Protein AF-A0A367IDY2-F1 (afdb_monomer)

Secondary structure (DSSP, 8-state):
-PPP-HHHHHHHIIIIISTT---HHHHHHHHHHHHHHTS-TTTGGG-S-HHHHHHHHHHHHHHHS---SSS--HHHHHHHHHHHHHH-SS--HHHHHHHHHHHHHHHHHHHHHHHHHHHHHHHHHHHHHHHTT---S-----HHHHHHHHHHHHTTTTTTHHHHHTTS------SPPPHHHHHHHHHHHHHHHHHHHHHHHHHHHHHHHHHHHHHHHTTT-----HHHHHHHHHHHHHHHHHHHSS-EEHHHHHHHHHHHHHHTT--HHHHHHHHHHHHHHHHHHHHHTTSEEEEE-TT--EEEEES-SS---HHHHHHHHSPPP--S-------

pLDDT: mean 76.29, std 13.15, range [29.92, 93.94]

Radius of gyration: 43.5 Å; Cα contacts (8 Å, |Δi|>4): 222; chains: 1; bounding box: 97×60×106 Å

Sequence (335 aa):
MSVFDGSSMRDDIVSRLLGGDADLDTNRYLDRLVELSKVEEAEHQFLIDPFDRSVALVFQLFHNSDLDPWDVDLSVFLELFSNRINDSENIDLPTCGRLVRMAWSILRGQASTLIERQERSLFEEEIEDTWDFEDTWESDFSDEDYNFSVGVLTGAADEVLPSMFEGRIHREEGRPVTLGELLMGLQAAGRLSEEQRMREQIAKERREANEKARARFGGSLHVENLEGDLERTWNALRSRTISNNESTDLSEIVDILKENSLKSGIGLDEAESEAQVTALISSLFLTHRGYAEVSQDSEGNISLKNLHLDDDDFSTLTNRINPKSKLPGGIIFNE

Solvent-accessible surface area (backbone atoms only — not comparable to full-atom values): 19378 Å² total; per-residue (Å²): 133,81,78,88,47,46,66,61,51,46,55,46,38,40,54,73,75,40,71,69,62,69,55,73,70,56,49,55,46,47,53,50,48,38,55,49,63,68,57,53,87,85,54,48,82,71,48,86,46,31,58,60,33,49,54,40,52,53,54,48,47,53,71,76,40,100,51,47,61,67,51,45,60,58,68,62,47,51,54,54,50,52,56,51,54,75,77,50,81,79,56,42,58,76,28,54,53,43,39,53,52,46,52,49,51,50,53,51,48,56,51,49,55,52,50,54,52,51,54,50,52,52,52,52,50,54,48,52,61,60,69,62,69,75,77,61,98,71,72,74,76,49,72,64,59,56,50,47,55,49,23,55,77,70,54,74,32,63,84,54,49,60,66,67,53,66,68,61,74,71,75,81,70,67,84,63,52,32,49,56,55,54,52,54,46,36,51,53,31,39,55,58,47,52,53,48,53,53,51,50,51,54,52,50,53,50,49,55,52,48,52,54,48,49,61,62,48,62,80,70,60,73,81,82,49,65,68,60,46,38,46,53,51,48,51,50,50,47,65,50,34,77,74,67,81,50,69,42,50,54,68,62,44,24,53,54,42,24,55,53,34,44,75,72,70,45,53,74,72,57,21,49,54,46,17,49,53,50,43,55,54,32,52,53,50,35,33,76,65,65,49,29,48,77,50,69,49,99,87,67,53,49,31,40,33,78,70,62,83,88,64,90,48,65,69,60,52,40,51,69,70,57,56,78,78,80,70,87,84,74,84,83,78,81,129

Mean predicted aligned error: 18.12 Å

Structure (mmCIF, N/CA/C/O backbone):
data_AF-A0A367IDY2-F1
#
_entry.id   AF-A0A367IDY2-F1
#
loop_
_atom_site.group_PDB
_atom_site.id
_atom_site.type_symbol
_atom_site.label_atom_id
_atom_site.label_alt_id
_atom_site.label_comp_id
_atom_site.label_asym_id
_atom_site.label_entity_id
_atom_site.label_seq_id
_atom_site.pdbx_PDB_ins_code
_atom_site.Cartn_x
_atom_site.Cartn_y
_atom_site.Cartn_z
_atom_site.occupancy
_atom_site.B_iso_or_equiv
_atom_site.auth_seq_id
_atom_site.auth_comp_id
_atom_site.auth_asym_id
_atom_site.auth_atom_id
_atom_site.pdbx_PDB_model_num
ATOM 1 N N . MET A 1 1 ? 14.003 -4.858 -34.945 1.00 36.66 1 MET A N 1
ATOM 2 C CA . MET A 1 1 ? 12.734 -5.142 -34.252 1.00 36.66 1 MET A CA 1
ATOM 3 C C . MET A 1 1 ? 12.903 -6.461 -33.524 1.00 36.66 1 MET A C 1
ATOM 5 O O . MET A 1 1 ? 12.849 -7.501 -34.173 1.00 36.66 1 MET A O 1
ATOM 9 N N . SER A 1 2 ? 13.237 -6.441 -32.231 1.00 42.53 2 SER A N 1
ATOM 10 C CA . SER A 1 2 ? 13.169 -7.668 -31.434 1.00 42.53 2 SER A CA 1
ATOM 11 C C . SER A 1 2 ? 11.696 -7.958 -31.193 1.00 42.53 2 SER A C 1
ATOM 13 O O . SER A 1 2 ? 10.997 -7.135 -30.610 1.00 42.53 2 SER A O 1
ATOM 15 N N . VAL A 1 3 ? 11.217 -9.090 -31.695 1.00 54.91 3 VAL A N 1
ATOM 16 C CA . VAL A 1 3 ? 9.890 -9.596 -31.350 1.00 54.91 3 VAL A CA 1
ATOM 17 C C . VAL A 1 3 ? 9.882 -9.796 -29.838 1.00 54.91 3 VAL A C 1
ATOM 19 O O . VAL A 1 3 ? 10.731 -10.519 -29.317 1.00 54.91 3 VAL A O 1
ATOM 22 N N . PHE A 1 4 ? 8.994 -9.089 -29.144 1.00 65.31 4 PHE A N 1
ATOM 23 C CA . PHE A 1 4 ? 8.803 -9.253 -27.712 1.00 65.31 4 PHE A CA 1
ATOM 24 C C . PHE A 1 4 ? 8.372 -10.698 -27.440 1.00 65.31 4 PHE A C 1
ATOM 26 O O . PHE A 1 4 ? 7.370 -11.162 -27.980 1.00 65.31 4 PHE A O 1
ATOM 33 N N . ASP A 1 5 ? 9.158 -11.417 -26.642 1.00 76.75 5 ASP A N 1
ATOM 34 C CA . ASP A 1 5 ? 8.865 -12.789 -26.245 1.00 76.75 5 ASP A CA 1
ATOM 35 C C . ASP A 1 5 ? 8.756 -12.867 -24.722 1.00 76.75 5 ASP A C 1
ATOM 37 O O . ASP A 1 5 ? 9.718 -12.563 -24.007 1.00 76.75 5 ASP A O 1
ATOM 41 N N . GLY A 1 6 ? 7.598 -13.303 -24.222 1.00 76.25 6 GLY A N 1
ATOM 42 C CA . GLY A 1 6 ? 7.344 -13.443 -22.789 1.00 76.25 6 GLY A CA 1
ATOM 43 C C . GLY A 1 6 ? 8.354 -14.358 -22.085 1.00 76.25 6 GLY A C 1
ATOM 44 O O . GLY A 1 6 ? 8.697 -14.101 -20.931 1.00 76.25 6 GLY A O 1
ATOM 45 N N . SER A 1 7 ? 8.901 -15.375 -22.772 1.00 80.81 7 SER A N 1
ATOM 46 C CA . SER A 1 7 ? 9.983 -16.208 -22.214 1.00 80.81 7 SER A CA 1
ATOM 47 C C . SER A 1 7 ? 11.257 -15.404 -21.967 1.00 80.81 7 SER A C 1
ATOM 49 O O . SER A 1 7 ? 11.838 -15.498 -20.889 1.00 80.81 7 SER A O 1
ATOM 51 N N . SER A 1 8 ? 11.663 -14.573 -22.932 1.00 81.31 8 SER A N 1
ATOM 52 C CA . SER A 1 8 ? 12.860 -13.730 -22.798 1.00 81.31 8 SER A CA 1
ATOM 53 C C . SER A 1 8 ? 12.737 -12.738 -21.639 1.00 81.31 8 SER A C 1
ATOM 55 O O . SER A 1 8 ? 13.684 -12.536 -20.882 1.00 81.31 8 SER A O 1
ATOM 57 N N . MET A 1 9 ? 11.539 -12.180 -21.442 1.00 83.50 9 MET A N 1
ATOM 58 C CA . MET A 1 9 ? 11.242 -11.285 -20.330 1.00 83.50 9 MET A CA 1
ATOM 59 C C . MET A 1 9 ? 11.324 -12.006 -18.981 1.00 83.50 9 MET A C 1
ATOM 61 O O . MET A 1 9 ? 11.896 -11.473 -18.031 1.00 83.50 9 MET A O 1
ATOM 65 N N . ARG A 1 10 ? 10.774 -13.222 -18.887 1.00 83.50 10 ARG A N 1
ATOM 66 C CA . ARG A 1 10 ? 10.881 -14.051 -17.681 1.00 83.50 10 ARG A CA 1
ATOM 67 C C . ARG A 1 10 ? 12.341 -14.305 -17.316 1.00 83.50 10 ARG A C 1
ATOM 69 O O . ARG A 1 10 ? 12.710 -14.110 -16.159 1.00 83.50 10 ARG A O 1
ATOM 76 N N . ASP A 1 11 ? 13.147 -14.743 -18.277 1.00 82.50 11 ASP A N 1
ATOM 77 C CA . ASP A 1 11 ? 14.557 -15.064 -18.041 1.00 82.50 11 ASP A CA 1
ATOM 78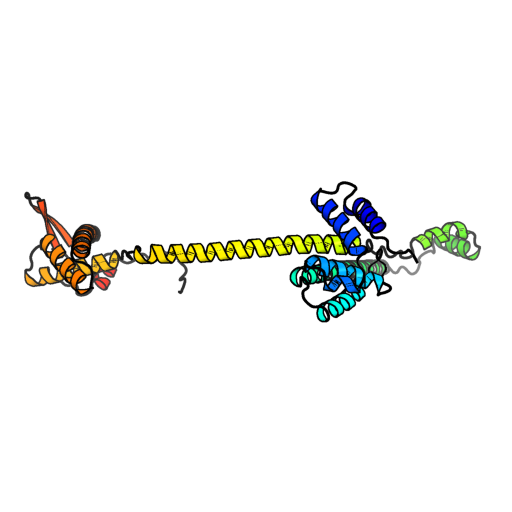 C C . ASP A 1 11 ? 15.344 -13.820 -17.594 1.00 82.50 11 ASP A C 1
ATOM 80 O O . ASP A 1 11 ? 16.207 -13.902 -16.712 1.00 82.50 11 ASP A O 1
ATOM 84 N N . ASP A 1 12 ? 14.998 -12.644 -18.125 1.00 81.62 12 ASP A N 1
ATOM 85 C CA . ASP A 1 12 ? 15.584 -11.377 -17.688 1.00 81.62 12 ASP A CA 1
ATOM 86 C C . ASP A 1 12 ? 15.199 -11.015 -16.250 1.00 81.62 12 ASP A C 1
ATOM 88 O O . ASP A 1 12 ? 16.062 -10.667 -15.448 1.00 81.62 12 ASP A O 1
ATOM 92 N N . ILE A 1 13 ? 13.925 -11.168 -15.878 1.00 81.06 13 ILE A N 1
ATOM 93 C CA . ILE A 1 13 ? 13.464 -10.916 -14.504 1.00 81.06 13 ILE A CA 1
ATOM 94 C C . ILE A 1 13 ? 14.186 -11.838 -13.516 1.00 81.06 13 ILE A C 1
ATOM 96 O O . ILE A 1 13 ? 14.689 -11.380 -12.487 1.00 81.06 13 ILE A O 1
ATOM 100 N N . VAL A 1 14 ? 14.271 -13.132 -13.828 1.00 80.88 14 VAL A N 1
ATOM 101 C CA . VAL A 1 14 ? 14.921 -14.115 -12.951 1.00 80.88 14 VAL A CA 1
ATOM 102 C C . VAL A 1 14 ? 16.410 -13.809 -12.791 1.00 80.88 14 VAL A C 1
ATOM 104 O O . VAL A 1 14 ? 16.931 -13.848 -11.675 1.00 80.88 14 VAL A O 1
ATOM 107 N N . SER A 1 15 ? 17.096 -13.473 -13.884 1.00 80.31 15 SER A N 1
ATOM 108 C CA . SER A 1 15 ? 18.539 -13.219 -13.858 1.00 80.31 15 SER A CA 1
ATOM 109 C C . SER A 1 15 ? 18.905 -11.861 -13.255 1.00 80.31 15 SER A C 1
ATOM 111 O O . SER A 1 15 ? 19.822 -11.792 -12.436 1.00 80.31 15 SER A O 1
ATOM 113 N N . ARG A 1 16 ? 18.199 -10.785 -13.624 1.00 74.50 16 ARG A N 1
ATOM 114 C CA . ARG A 1 16 ? 18.557 -9.409 -13.247 1.00 74.50 16 ARG A CA 1
ATOM 115 C C . ARG A 1 16 ? 17.906 -8.925 -11.959 1.00 74.50 16 ARG A C 1
ATOM 117 O O . ARG A 1 16 ? 18.551 -8.188 -11.220 1.00 74.50 16 ARG A O 1
ATOM 124 N N . LEU A 1 17 ? 16.650 -9.294 -11.693 1.00 75.88 17 LEU A N 1
ATOM 125 C CA . LEU A 1 17 ? 15.898 -8.771 -10.541 1.00 75.88 17 LEU A CA 1
ATOM 126 C C . LEU A 1 17 ? 15.924 -9.715 -9.342 1.00 75.88 17 LEU A C 1
ATOM 128 O O . LEU A 1 17 ? 15.978 -9.254 -8.205 1.00 75.88 17 LEU A O 1
ATOM 132 N N . LEU A 1 18 ? 15.893 -11.025 -9.590 1.00 78.31 18 LEU A N 1
ATOM 133 C CA . LEU A 1 18 ? 15.837 -12.044 -8.535 1.00 78.31 18 LEU A CA 1
ATOM 134 C C . LEU A 1 18 ? 17.205 -12.677 -8.238 1.00 78.31 18 LEU A C 1
ATOM 136 O O . LEU A 1 18 ? 17.323 -13.494 -7.330 1.00 78.31 18 LEU A O 1
ATOM 140 N N . GLY A 1 19 ? 18.253 -12.317 -8.988 1.00 76.12 19 GLY A N 1
ATOM 141 C CA . GLY A 1 19 ? 19.609 -12.834 -8.771 1.00 76.12 19 GLY A CA 1
ATOM 142 C C . GLY A 1 19 ? 19.726 -14.357 -8.913 1.00 76.12 19 GLY A C 1
ATOM 143 O O . GLY A 1 19 ? 20.657 -14.950 -8.372 1.00 76.12 19 GLY A O 1
ATOM 144 N N . GLY A 1 20 ? 18.782 -14.992 -9.617 1.00 66.31 20 GLY A N 1
ATOM 145 C CA . GLY A 1 20 ? 18.718 -16.441 -9.809 1.00 66.31 20 GLY A CA 1
ATOM 146 C C . GLY A 1 20 ? 18.014 -17.238 -8.704 1.00 66.31 20 GLY A C 1
ATOM 147 O O . GLY A 1 20 ? 17.869 -18.447 -8.877 1.00 66.31 20 GLY A O 1
ATOM 148 N N . ASP A 1 21 ? 17.548 -16.607 -7.620 1.00 68.00 21 ASP A N 1
ATOM 149 C CA . ASP A 1 21 ? 16.769 -17.271 -6.565 1.00 68.00 21 ASP A CA 1
ATOM 150 C C . ASP A 1 21 ? 15.351 -16.693 -6.520 1.00 68.00 21 ASP A C 1
ATOM 152 O O . ASP A 1 21 ? 15.115 -15.566 -6.085 1.00 68.00 21 ASP A O 1
ATOM 156 N N . ALA A 1 22 ? 14.398 -17.450 -7.053 1.00 69.56 22 ALA A N 1
ATOM 157 C CA . ALA A 1 22 ? 13.002 -17.051 -7.127 1.00 69.56 22 ALA A CA 1
ATOM 158 C C . ALA A 1 22 ? 12.165 -17.965 -6.230 1.00 69.56 22 ALA A C 1
ATOM 160 O O . ALA A 1 22 ? 12.153 -19.185 -6.416 1.00 69.56 22 ALA A O 1
ATOM 161 N N . ASP A 1 23 ? 11.422 -17.367 -5.297 1.00 81.19 23 ASP A N 1
ATOM 162 C CA . ASP A 1 23 ? 10.420 -18.067 -4.495 1.00 81.19 23 ASP A CA 1
ATOM 163 C C . ASP A 1 23 ? 9.438 -18.876 -5.370 1.00 81.19 23 ASP A C 1
ATOM 165 O O . ASP A 1 23 ? 9.187 -18.587 -6.545 1.00 81.19 23 ASP A O 1
ATOM 169 N N . LEU A 1 24 ? 8.823 -19.910 -4.790 1.00 81.75 24 LEU A N 1
ATOM 170 C CA . LEU A 1 24 ? 7.842 -20.736 -5.505 1.00 81.75 24 LEU A CA 1
ATOM 171 C C . LEU A 1 24 ? 6.666 -19.891 -6.035 1.00 81.75 24 LEU A C 1
ATOM 173 O O . LEU A 1 24 ? 6.203 -20.090 -7.158 1.00 81.75 24 LEU A O 1
ATOM 177 N N . ASP A 1 25 ? 6.198 -18.931 -5.236 1.00 80.81 25 ASP A N 1
ATOM 178 C CA . ASP A 1 25 ? 5.064 -18.075 -5.588 1.00 80.81 25 ASP A CA 1
ATOM 179 C C . ASP A 1 25 ? 5.412 -17.055 -6.679 1.00 80.81 25 ASP A C 1
ATOM 181 O O . ASP A 1 25 ? 4.582 -16.781 -7.550 1.00 80.81 25 ASP A O 1
ATOM 185 N N . THR A 1 26 ? 6.641 -16.528 -6.690 1.00 83.00 26 THR A N 1
ATOM 186 C CA . THR A 1 26 ? 7.095 -15.626 -7.757 1.00 83.00 26 THR A CA 1
ATOM 187 C C . THR A 1 26 ? 7.272 -16.386 -9.064 1.00 83.00 26 THR A C 1
ATOM 189 O O . THR A 1 26 ? 6.811 -15.907 -10.094 1.00 83.00 26 THR A O 1
ATOM 192 N N . ASN A 1 27 ? 7.805 -17.610 -9.042 1.00 85.00 27 ASN A N 1
ATOM 193 C CA . ASN A 1 27 ? 7.876 -18.457 -10.237 1.00 85.00 27 ASN A CA 1
ATOM 194 C C . ASN A 1 27 ? 6.497 -18.753 -10.838 1.00 85.00 27 ASN A C 1
ATOM 196 O O . ASN A 1 27 ? 6.312 -18.595 -12.042 1.00 85.00 27 ASN A O 1
ATOM 200 N N . ARG A 1 28 ? 5.507 -19.110 -10.007 1.00 86.06 28 ARG A N 1
ATOM 201 C CA . ARG A 1 28 ? 4.123 -19.321 -10.473 1.00 86.06 28 ARG A CA 1
ATOM 202 C C . ARG A 1 28 ? 3.534 -18.065 -11.106 1.00 86.06 28 ARG A C 1
ATOM 204 O O . ARG A 1 28 ? 2.789 -18.156 -12.078 1.00 86.06 28 ARG A O 1
ATOM 211 N N . TYR A 1 29 ? 3.850 -16.900 -10.550 1.00 85.81 29 TYR A N 1
ATOM 212 C CA . TYR A 1 29 ? 3.431 -15.631 -11.126 1.00 85.81 29 TYR A CA 1
ATOM 213 C C . TYR A 1 29 ? 4.113 -15.353 -12.468 1.00 85.81 29 TYR A C 1
ATOM 215 O O . TYR A 1 29 ? 3.437 -14.971 -13.416 1.00 85.81 29 TYR A O 1
ATOM 223 N N . LEU A 1 30 ? 5.419 -15.596 -12.579 1.00 85.38 30 LEU A N 1
ATOM 224 C CA . LEU A 1 30 ? 6.153 -15.448 -13.836 1.00 85.38 30 LEU A CA 1
ATOM 225 C C . LEU A 1 30 ? 5.621 -16.392 -14.923 1.00 85.38 30 LEU A C 1
ATOM 227 O O . LEU A 1 30 ? 5.468 -15.973 -16.066 1.00 85.38 30 LEU A O 1
ATOM 231 N N . ASP A 1 31 ? 5.277 -17.634 -14.574 1.00 86.44 31 ASP A N 1
ATOM 232 C CA . ASP A 1 31 ? 4.610 -18.563 -15.494 1.00 86.44 31 ASP A CA 1
ATOM 233 C C . ASP A 1 31 ? 3.257 -17.999 -15.966 1.00 86.44 31 ASP A C 1
ATOM 235 O O . ASP A 1 31 ? 2.985 -17.964 -17.167 1.00 86.44 31 ASP A O 1
ATOM 239 N N . ARG A 1 32 ? 2.452 -17.458 -15.039 1.00 86.31 32 ARG A N 1
ATOM 240 C CA . ARG A 1 32 ? 1.180 -16.781 -15.353 1.00 86.31 32 ARG A CA 1
ATOM 241 C C . ARG A 1 32 ? 1.385 -15.561 -16.261 1.00 86.31 32 ARG A C 1
ATOM 243 O O . ARG A 1 32 ? 0.585 -15.341 -17.163 1.00 86.31 32 ARG A O 1
ATOM 250 N N . LEU A 1 33 ? 2.457 -14.786 -16.080 1.00 85.88 33 LEU A N 1
ATOM 251 C CA . LEU A 1 33 ? 2.796 -13.662 -16.964 1.00 85.88 33 LEU A CA 1
ATOM 252 C C . LEU A 1 33 ? 3.121 -14.120 -18.386 1.00 85.88 33 LEU A C 1
ATOM 254 O O . LEU A 1 33 ? 2.675 -13.490 -19.342 1.00 85.88 33 LEU A O 1
ATOM 258 N N . VAL A 1 34 ? 3.870 -15.214 -18.536 1.00 86.25 34 VAL A N 1
ATOM 259 C CA . VAL A 1 34 ? 4.177 -15.786 -19.855 1.00 86.25 34 VAL A CA 1
ATOM 260 C C . VAL A 1 34 ? 2.897 -16.246 -20.550 1.00 86.25 34 VAL A C 1
ATOM 262 O O . VAL A 1 34 ? 2.750 -16.029 -21.752 1.00 86.25 34 VAL A O 1
ATOM 265 N N . GLU A 1 35 ? 1.957 -16.845 -19.820 1.00 83.94 35 GLU A N 1
ATOM 266 C CA . GLU A 1 35 ? 0.640 -17.196 -20.362 1.00 83.94 35 GLU A CA 1
ATOM 267 C C . GLU A 1 35 ? -0.134 -15.952 -20.810 1.00 83.94 35 GLU A C 1
ATOM 269 O O . GLU A 1 35 ? -0.582 -15.899 -21.954 1.00 83.94 35 GLU A O 1
ATOM 274 N N . LEU A 1 36 ? -0.214 -14.924 -19.959 1.00 83.38 36 LEU A N 1
ATOM 275 C CA . LEU A 1 36 ? -0.914 -13.671 -20.261 1.00 83.38 36 LEU A CA 1
ATOM 276 C C . LEU A 1 36 ? -0.283 -12.895 -21.421 1.00 83.38 36 LEU A C 1
ATOM 278 O O . LEU A 1 36 ? -1.004 -12.266 -22.185 1.00 83.38 36 LEU A O 1
ATOM 282 N N . SER A 1 37 ? 1.037 -12.972 -21.604 1.00 80.81 37 SER A N 1
ATOM 283 C CA . SER A 1 37 ? 1.725 -12.324 -22.730 1.00 80.81 37 SER A CA 1
ATOM 284 C C . SER A 1 37 ? 1.334 -12.893 -24.099 1.00 80.81 37 SER A C 1
ATOM 286 O O . SER A 1 37 ?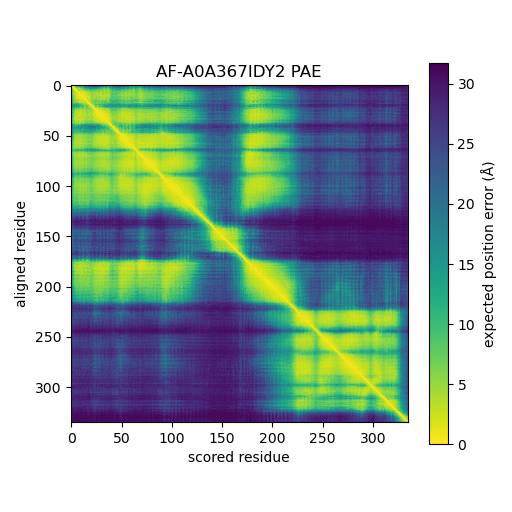 1.541 -12.237 -25.115 1.00 80.81 37 SER A O 1
ATOM 288 N N . LYS A 1 38 ? 0.782 -14.113 -24.129 1.00 78.81 38 LYS A N 1
ATOM 289 C CA . LYS A 1 38 ? 0.343 -14.801 -25.353 1.00 78.81 38 LYS A CA 1
ATOM 290 C C . LYS A 1 38 ? -1.131 -14.569 -25.673 1.00 78.81 38 LYS A C 1
ATOM 292 O O . LYS A 1 38 ? -1.581 -15.003 -26.729 1.00 78.81 38 LYS A O 1
ATOM 297 N N . VAL A 1 39 ? -1.881 -13.961 -24.756 1.00 74.44 39 VAL A N 1
ATOM 298 C CA . VAL A 1 39 ? -3.308 -13.690 -24.932 1.00 74.44 39 VAL A CA 1
ATOM 299 C C . VAL A 1 39 ? -3.466 -12.581 -25.974 1.00 74.44 39 VAL A C 1
ATOM 301 O O . VAL A 1 39 ? -2.801 -11.547 -25.911 1.00 74.44 39 VAL A O 1
ATOM 304 N N . GLU A 1 40 ? -4.319 -12.806 -26.973 1.00 64.62 40 GLU A N 1
ATOM 305 C CA . GLU A 1 40 ? -4.562 -11.824 -28.033 1.00 64.62 40 GLU A CA 1
ATOM 306 C C . GLU A 1 40 ? -5.505 -10.707 -27.557 1.00 64.62 40 GLU A C 1
ATOM 308 O O . GLU A 1 40 ? -6.326 -10.878 -26.657 1.00 64.62 40 GLU A O 1
ATOM 313 N N . GLU A 1 41 ? -5.425 -9.537 -28.197 1.00 60.31 41 GLU A N 1
ATOM 314 C CA . GLU A 1 41 ? -6.100 -8.296 -27.783 1.00 60.31 41 GLU A CA 1
ATOM 315 C C . GLU A 1 41 ? -7.596 -8.439 -27.472 1.00 60.31 41 GLU A C 1
ATOM 317 O O . GLU A 1 41 ? -8.088 -7.816 -26.529 1.00 60.31 41 GLU A O 1
ATOM 322 N N . ALA A 1 42 ? -8.306 -9.280 -28.227 1.00 59.31 42 ALA A N 1
ATOM 323 C CA . ALA A 1 42 ? -9.740 -9.510 -28.072 1.00 59.31 42 ALA A CA 1
ATOM 324 C C . ALA A 1 42 ? -10.105 -10.348 -26.832 1.00 59.31 42 ALA A C 1
ATOM 326 O O . ALA A 1 42 ? -11.238 -10.277 -26.356 1.00 59.31 42 ALA A O 1
ATOM 327 N N . GLU A 1 43 ? -9.170 -11.126 -26.289 1.00 62.16 43 GLU A N 1
ATOM 328 C CA . GLU A 1 43 ? -9.429 -12.090 -25.216 1.00 62.16 43 GLU A CA 1
ATOM 329 C C . GLU A 1 43 ? -9.304 -11.469 -23.813 1.00 62.16 43 GLU A C 1
ATOM 331 O O . GLU A 1 43 ? -9.888 -11.963 -22.848 1.00 62.16 43 GLU A O 1
ATOM 336 N N . HIS A 1 44 ? -8.643 -10.315 -23.689 1.00 61.38 44 HIS A N 1
ATOM 337 C CA . HIS A 1 44 ? -8.385 -9.666 -22.398 1.00 61.38 44 HIS A CA 1
ATOM 338 C C . HIS A 1 44 ? -9.641 -9.157 -21.681 1.00 61.38 44 HIS A C 1
ATOM 340 O O . HIS A 1 44 ? -9.701 -9.160 -20.450 1.00 61.38 44 HIS A O 1
ATOM 346 N N . GLN A 1 45 ? -10.676 -8.750 -22.425 1.00 62.66 45 GLN A N 1
ATOM 347 C CA . GLN A 1 45 ? -11.957 -8.347 -21.827 1.00 62.66 45 GLN A CA 1
ATOM 348 C C . GLN A 1 45 ? -12.696 -9.532 -21.182 1.00 62.66 45 GLN A C 1
ATOM 350 O O . GLN A 1 45 ? -13.497 -9.335 -20.263 1.00 62.66 45 GLN A O 1
ATOM 355 N N . PHE A 1 46 ? -12.395 -10.758 -21.625 1.00 65.50 46 PHE A N 1
ATOM 356 C CA . PHE A 1 46 ? -12.992 -11.994 -21.122 1.00 65.50 46 PHE A CA 1
ATOM 357 C C . PHE A 1 46 ? -12.227 -12.602 -19.940 1.00 65.50 46 PHE A C 1
ATOM 359 O O . PHE A 1 46 ? -12.702 -13.576 -19.354 1.00 65.50 46 PHE A O 1
ATOM 366 N N . LEU A 1 47 ? -11.085 -12.023 -19.541 1.00 75.88 47 LEU A N 1
ATOM 367 C CA . LEU A 1 47 ? -10.367 -12.457 -18.345 1.00 75.88 47 LEU A CA 1
ATOM 368 C C . LEU A 1 47 ? -11.244 -12.271 -17.103 1.00 75.88 47 LEU A C 1
ATOM 370 O O . LEU A 1 47 ? -11.789 -11.190 -16.857 1.00 75.88 47 LEU A O 1
ATOM 374 N N . ILE A 1 48 ? -11.376 -13.350 -16.330 1.00 76.56 48 ILE A N 1
ATOM 375 C CA . ILE A 1 48 ? -12.230 -13.416 -15.138 1.00 76.56 48 ILE A CA 1
ATOM 376 C C . ILE A 1 48 ? -11.628 -12.581 -14.004 1.00 76.56 48 ILE A C 1
ATOM 378 O O . ILE A 1 48 ? -12.362 -11.897 -13.293 1.00 76.56 48 ILE A O 1
ATOM 382 N N . ASP A 1 49 ? -10.303 -12.636 -13.843 1.00 84.00 49 ASP A N 1
ATOM 383 C CA . ASP A 1 49 ? -9.585 -11.930 -12.785 1.00 84.00 49 ASP A CA 1
ATOM 384 C C . ASP A 1 49 ? -9.325 -10.458 -13.178 1.00 84.00 49 ASP A C 1
ATOM 386 O O . ASP A 1 49 ? -8.648 -10.201 -14.183 1.00 84.00 49 ASP A O 1
ATOM 390 N N . PRO A 1 50 ? -9.828 -9.472 -12.403 1.00 85.25 50 PRO A N 1
ATOM 391 C CA . PRO A 1 50 ? -9.545 -8.053 -12.625 1.00 85.25 50 PRO A CA 1
ATOM 392 C C . PRO A 1 50 ? -8.052 -7.709 -12.561 1.00 85.25 50 PRO A C 1
ATOM 394 O O . PRO A 1 50 ? -7.623 -6.738 -13.192 1.00 85.25 50 PRO A O 1
ATOM 397 N N . PHE A 1 51 ? -7.261 -8.484 -11.812 1.00 86.50 51 PHE A N 1
ATOM 398 C CA . PHE A 1 51 ? -5.816 -8.293 -11.732 1.00 86.50 51 PHE A CA 1
ATOM 399 C C . PHE A 1 51 ? -5.118 -8.738 -13.023 1.00 86.50 51 PHE A C 1
ATOM 401 O O . PHE A 1 51 ? -4.358 -7.959 -13.599 1.00 86.50 51 PHE A O 1
ATOM 408 N N . ASP A 1 52 ? -5.439 -9.920 -13.557 1.00 86.81 52 ASP A N 1
ATOM 409 C CA . ASP A 1 52 ? -4.897 -10.376 -14.848 1.00 86.81 52 ASP A CA 1
ATOM 410 C C . ASP A 1 52 ? -5.242 -9.419 -15.983 1.00 86.81 52 ASP A C 1
ATOM 412 O O . ASP A 1 52 ? -4.422 -9.162 -16.861 1.00 86.81 52 ASP A O 1
ATOM 416 N N . ARG A 1 53 ? -6.437 -8.825 -15.929 1.00 85.12 53 ARG A N 1
ATOM 417 C CA . ARG A 1 53 ? -6.854 -7.790 -16.875 1.00 85.12 53 ARG A CA 1
ATOM 418 C C . ARG A 1 53 ? -5.958 -6.550 -16.817 1.00 85.12 53 ARG A C 1
ATOM 420 O O . ARG A 1 53 ? -5.664 -5.966 -17.856 1.00 85.12 53 ARG A O 1
ATOM 427 N N . SER A 1 54 ? -5.504 -6.157 -15.626 1.00 85.69 54 SER A N 1
ATOM 428 C CA . SER A 1 54 ? -4.569 -5.034 -15.466 1.00 85.69 54 SER A CA 1
ATOM 429 C C . SER A 1 54 ? -3.183 -5.343 -16.043 1.00 85.69 54 SER A C 1
ATOM 431 O O . SER A 1 54 ? -2.604 -4.500 -16.721 1.00 85.69 54 SER A O 1
ATOM 433 N N . VAL A 1 55 ? -2.686 -6.569 -15.848 1.00 87.69 55 VAL A N 1
ATOM 434 C CA . VAL A 1 55 ? -1.413 -7.053 -16.410 1.00 87.69 55 VAL A CA 1
ATOM 435 C C . VAL A 1 55 ? -1.480 -7.102 -17.938 1.00 87.69 55 VAL A C 1
ATOM 437 O O . VAL A 1 55 ? -0.601 -6.592 -18.628 1.00 87.69 55 VAL A O 1
ATOM 440 N N . ALA A 1 56 ? -2.556 -7.678 -18.465 1.00 85.38 56 ALA A N 1
ATOM 441 C CA . ALA A 1 56 ? -2.855 -7.739 -19.887 1.00 85.38 56 ALA A CA 1
ATOM 442 C C . ALA A 1 56 ? -2.876 -6.357 -20.552 1.00 85.38 56 ALA A C 1
ATOM 444 O O . ALA A 1 56 ? -2.314 -6.168 -21.627 1.00 85.38 56 ALA A O 1
ATOM 445 N N . LEU A 1 57 ? -3.494 -5.373 -19.895 1.00 85.06 57 LEU A N 1
ATOM 446 C CA . LEU A 1 57 ? -3.532 -3.999 -20.386 1.00 85.06 57 LEU A CA 1
ATOM 447 C C . LEU A 1 57 ? -2.124 -3.406 -20.502 1.00 85.06 57 LEU A C 1
ATOM 449 O O . LEU A 1 57 ? -1.838 -2.719 -21.480 1.00 85.06 57 LEU A O 1
ATOM 453 N N . VAL A 1 58 ? -1.231 -3.698 -19.551 1.00 87.31 58 VAL A N 1
ATOM 454 C CA . VAL A 1 58 ? 0.176 -3.290 -19.656 1.00 87.31 58 VAL A CA 1
ATOM 455 C C . VAL A 1 58 ? 0.818 -3.940 -20.883 1.00 87.31 58 VAL A C 1
ATOM 457 O O . VAL A 1 58 ? 1.351 -3.217 -21.719 1.00 87.31 58 VAL A O 1
ATOM 460 N N . PHE A 1 59 ? 0.704 -5.261 -21.066 1.00 86.00 59 PHE A N 1
ATOM 461 C CA . PHE A 1 59 ? 1.240 -5.933 -22.262 1.00 86.00 59 PHE A CA 1
ATOM 462 C C . PHE A 1 59 ? 0.683 -5.367 -23.572 1.00 86.00 59 PHE A C 1
ATOM 464 O O . PHE A 1 59 ? 1.421 -5.254 -24.553 1.00 86.00 59 PHE A O 1
ATOM 471 N N . GLN A 1 60 ? -0.589 -4.967 -23.577 1.00 81.75 60 GLN A N 1
ATOM 472 C CA . GLN A 1 60 ? -1.222 -4.338 -24.727 1.00 81.75 60 GLN A CA 1
ATOM 473 C C . GLN A 1 60 ? -0.541 -3.015 -25.099 1.00 81.75 60 GLN A C 1
ATOM 475 O O . GLN A 1 60 ? -0.354 -2.740 -26.286 1.00 81.75 60 GLN A O 1
ATOM 480 N N . LEU A 1 61 ? -0.189 -2.186 -24.115 1.00 85.44 61 LEU A N 1
ATOM 481 C CA . LEU A 1 61 ? 0.494 -0.920 -24.378 1.00 85.44 61 LEU A CA 1
ATOM 482 C C . LEU A 1 61 ? 1.857 -1.162 -25.030 1.00 85.44 61 LEU A C 1
ATOM 484 O O . LEU A 1 61 ? 2.186 -0.494 -25.999 1.00 85.44 61 LEU A O 1
ATOM 488 N N . PHE A 1 62 ? 2.612 -2.161 -24.589 1.00 84.62 62 PHE A N 1
ATOM 489 C CA . PHE A 1 62 ? 3.913 -2.463 -25.200 1.00 84.62 62 PHE A CA 1
ATOM 490 C C . PHE A 1 62 ? 3.817 -3.145 -26.573 1.00 84.62 62 PHE A C 1
ATOM 492 O O . PHE A 1 62 ? 4.778 -3.105 -27.332 1.00 84.62 62 PHE A O 1
ATOM 499 N N . HIS A 1 63 ? 2.674 -3.748 -26.916 1.00 80.25 63 HIS A N 1
ATOM 500 C CA . HIS A 1 63 ? 2.434 -4.275 -28.265 1.00 80.25 63 HIS A CA 1
ATOM 501 C C . HIS A 1 63 ? 1.937 -3.213 -29.255 1.00 80.25 63 HIS A C 1
ATOM 503 O O . HIS A 1 63 ? 2.304 -3.262 -30.426 1.00 80.25 63 HIS A O 1
ATOM 509 N N . ASN A 1 64 ? 1.075 -2.290 -28.811 1.00 73.75 64 ASN A N 1
ATOM 510 C CA . ASN A 1 64 ? 0.416 -1.311 -29.688 1.00 73.75 64 ASN A CA 1
ATOM 511 C C . ASN A 1 64 ? 1.148 0.016 -29.816 1.00 73.75 64 ASN A C 1
ATOM 513 O O . ASN A 1 64 ? 1.042 0.685 -30.842 1.00 73.75 64 ASN A O 1
ATOM 517 N N . SER A 1 65 ? 1.811 0.436 -28.747 1.00 68.50 65 SER A N 1
ATOM 518 C CA . SER A 1 65 ? 2.627 1.642 -28.756 1.00 68.50 65 SER A CA 1
ATOM 519 C C . SER A 1 65 ? 4.073 1.237 -29.015 1.00 68.50 65 SER A C 1
ATOM 521 O O . SER A 1 65 ? 4.514 0.209 -28.510 1.00 68.50 65 SER A O 1
ATOM 523 N N . ASP A 1 66 ? 4.815 2.059 -29.763 1.00 73.75 66 ASP A N 1
ATOM 524 C CA . ASP A 1 66 ? 6.266 1.926 -29.976 1.00 73.75 66 ASP A CA 1
ATOM 525 C C . ASP A 1 66 ? 7.051 2.233 -28.674 1.00 73.75 66 ASP A C 1
ATOM 527 O O . ASP A 1 66 ? 7.942 3.079 -28.643 1.00 73.75 66 ASP A O 1
ATOM 531 N N . LEU A 1 67 ? 6.677 1.592 -27.563 1.00 82.44 67 LEU A N 1
ATOM 532 C CA . LEU A 1 67 ? 7.380 1.642 -26.285 1.00 82.44 67 LEU A CA 1
ATOM 533 C C . LEU A 1 67 ? 8.405 0.510 -26.237 1.00 82.44 67 LEU A C 1
ATOM 535 O O . LEU A 1 67 ? 8.086 -0.634 -26.560 1.00 82.44 67 LEU A O 1
ATOM 539 N N . ASP A 1 68 ? 9.619 0.812 -25.784 1.00 84.19 68 ASP A N 1
ATOM 540 C CA . ASP A 1 68 ? 10.647 -0.204 -25.575 1.00 84.19 68 ASP A CA 1
ATOM 541 C C . ASP A 1 68 ? 10.395 -0.953 -24.247 1.00 84.19 68 ASP A C 1
ATOM 543 O O . ASP A 1 68 ? 10.323 -0.322 -23.190 1.00 84.19 68 ASP A O 1
ATOM 547 N N . PRO A 1 69 ? 10.263 -2.294 -24.250 1.00 83.44 69 PRO A N 1
ATOM 548 C CA . PRO A 1 69 ? 10.137 -3.085 -23.025 1.00 83.44 69 PRO A CA 1
ATOM 549 C C . PRO A 1 69 ? 11.366 -3.034 -22.103 1.00 83.44 69 PRO A C 1
ATOM 551 O O . PRO A 1 69 ? 11.252 -3.365 -20.918 1.00 83.44 69 PRO A O 1
ATOM 554 N N . TRP A 1 70 ? 12.540 -2.680 -22.629 1.00 84.62 70 TRP A N 1
ATOM 555 C CA . TRP A 1 70 ? 13.805 -2.665 -21.887 1.00 84.62 70 TRP A CA 1
ATOM 556 C C . TRP A 1 70 ? 14.206 -1.274 -21.393 1.00 84.62 70 TRP A C 1
ATOM 558 O O . TRP A 1 70 ? 15.026 -1.181 -20.481 1.00 84.62 70 TRP A O 1
ATOM 568 N N . ASP A 1 71 ? 13.612 -0.226 -21.963 1.00 86.25 71 ASP A N 1
ATOM 569 C CA . ASP A 1 71 ? 13.809 1.168 -21.570 1.00 86.25 71 ASP A CA 1
ATOM 570 C C . ASP A 1 71 ? 12.488 1.939 -21.665 1.00 86.25 71 ASP A C 1
ATOM 572 O O . ASP A 1 71 ? 12.132 2.533 -22.685 1.00 86.25 71 ASP A O 1
ATOM 576 N N . VAL A 1 72 ? 11.698 1.852 -20.595 1.00 87.00 72 VAL A N 1
ATOM 577 C CA . VAL A 1 72 ? 10.346 2.404 -20.579 1.00 87.00 72 VAL A CA 1
ATOM 578 C C . VAL A 1 72 ? 10.378 3.898 -20.267 1.00 87.00 72 VAL A C 1
ATOM 580 O O . VAL A 1 72 ? 10.689 4.299 -19.142 1.00 87.00 72 VAL A O 1
ATOM 583 N N . ASP A 1 73 ? 9.901 4.724 -21.203 1.00 87.69 73 ASP A N 1
ATOM 584 C CA . ASP A 1 73 ? 9.540 6.112 -20.897 1.00 87.69 73 ASP A CA 1
ATOM 585 C C . ASP A 1 73 ? 8.295 6.141 -19.999 1.00 87.69 73 ASP A C 1
ATOM 587 O O . ASP A 1 73 ? 7.149 6.012 -20.447 1.00 87.69 73 ASP A O 1
ATOM 591 N N . LEU A 1 74 ? 8.530 6.323 -18.699 1.00 87.31 74 LEU A N 1
ATOM 592 C CA . LEU A 1 74 ? 7.486 6.367 -17.679 1.00 87.31 74 LEU A CA 1
ATOM 593 C C . LEU A 1 74 ? 6.484 7.509 -17.891 1.00 87.31 74 LEU A C 1
ATOM 595 O O . LEU A 1 74 ? 5.339 7.382 -17.455 1.00 87.31 74 LEU A O 1
ATOM 599 N N . SER A 1 75 ? 6.877 8.611 -18.535 1.00 87.56 75 SER A N 1
ATOM 600 C CA . SER A 1 75 ? 5.987 9.756 -18.762 1.00 87.56 75 SER A CA 1
ATOM 601 C C . SER A 1 75 ? 4.931 9.407 -19.805 1.00 87.56 75 SER A C 1
ATOM 603 O O . SER A 1 75 ? 3.732 9.532 -19.544 1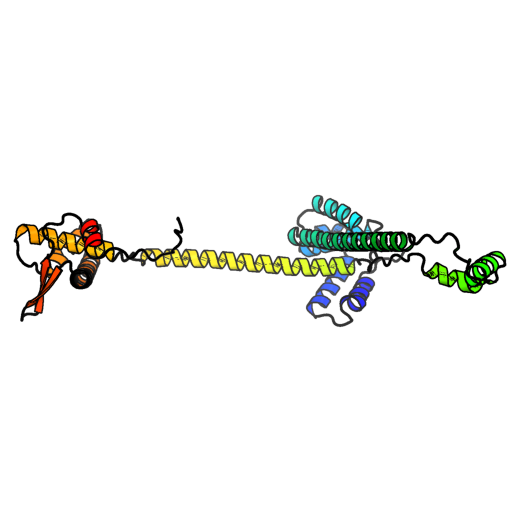.00 87.56 75 SER A O 1
ATOM 605 N N . VAL A 1 76 ? 5.380 8.889 -20.952 1.00 88.94 76 VAL A N 1
ATOM 606 C CA . VAL A 1 76 ? 4.502 8.432 -22.040 1.00 88.94 76 VAL A CA 1
ATOM 607 C C . VAL A 1 76 ? 3.673 7.235 -21.585 1.00 88.94 76 VAL A C 1
ATOM 609 O O . VAL A 1 76 ? 2.462 7.189 -21.812 1.00 88.94 76 VAL A O 1
ATOM 612 N N . PHE A 1 77 ? 4.299 6.292 -20.878 1.00 89.50 77 PHE A N 1
ATOM 613 C CA . PHE A 1 77 ? 3.606 5.142 -20.314 1.00 89.50 77 PHE A CA 1
ATOM 614 C C . PHE A 1 77 ? 2.456 5.568 -19.389 1.00 89.50 77 PHE A C 1
ATOM 616 O O . PHE A 1 77 ? 1.348 5.061 -19.541 1.00 89.50 77 PHE A O 1
ATOM 623 N N . LEU A 1 78 ? 2.675 6.510 -18.463 1.00 89.75 78 LEU A N 1
ATOM 624 C CA . LEU A 1 78 ? 1.633 6.976 -17.541 1.00 89.75 78 LEU A CA 1
ATOM 625 C C . LEU A 1 78 ? 0.450 7.628 -18.263 1.00 89.75 78 LEU A C 1
ATOM 627 O O . LEU A 1 78 ? -0.697 7.407 -17.867 1.00 89.75 78 LEU A O 1
ATOM 631 N N . GLU A 1 79 ? 0.710 8.412 -19.309 1.00 89.81 79 GLU A N 1
ATOM 632 C CA . GLU A 1 79 ? -0.338 9.055 -20.104 1.00 89.81 79 GLU A CA 1
ATOM 633 C C . GLU A 1 79 ? -1.187 8.016 -20.850 1.00 89.81 79 GLU A C 1
ATOM 635 O O . GLU A 1 79 ? -2.415 7.993 -20.714 1.00 89.81 79 GLU A O 1
ATOM 640 N N . LEU A 1 80 ? -0.534 7.100 -21.571 1.00 89.25 80 LEU A N 1
ATOM 641 C CA . LEU A 1 80 ? -1.210 6.037 -22.315 1.00 89.25 80 LEU A CA 1
ATOM 642 C C . LEU A 1 80 ? -1.962 5.077 -21.385 1.00 89.25 80 LEU A C 1
ATOM 644 O O . LEU A 1 80 ? -3.106 4.712 -21.661 1.00 89.25 80 LEU A O 1
ATOM 648 N N . PHE A 1 81 ? -1.354 4.709 -20.258 1.00 88.44 81 PHE A N 1
ATOM 649 C CA . PHE A 1 81 ? -1.956 3.828 -19.261 1.00 88.44 81 PHE A CA 1
ATOM 650 C C . PHE A 1 81 ? -3.175 4.466 -18.592 1.00 88.44 81 PHE A C 1
ATOM 652 O O . PHE A 1 81 ? -4.206 3.809 -18.459 1.00 88.44 81 PHE A O 1
ATOM 659 N N . SER A 1 82 ? -3.107 5.753 -18.238 1.00 87.56 82 SER A N 1
ATOM 660 C CA . SER A 1 82 ? -4.240 6.492 -17.665 1.00 87.56 82 SER A CA 1
ATOM 661 C C . SER A 1 82 ? -5.415 6.589 -18.643 1.00 87.56 82 SER A C 1
ATOM 663 O O . SER A 1 82 ? -6.555 6.299 -18.275 1.00 87.56 82 SER A O 1
ATOM 665 N N . ASN A 1 83 ? -5.140 6.917 -19.911 1.00 88.25 83 ASN A N 1
ATOM 666 C CA . ASN A 1 83 ? -6.165 6.949 -20.957 1.00 88.25 83 ASN A CA 1
ATOM 667 C C . ASN A 1 83 ? -6.821 5.574 -21.126 1.00 88.25 83 ASN A C 1
ATOM 669 O O . ASN A 1 83 ? -8.045 5.460 -21.122 1.00 88.25 83 ASN A O 1
ATOM 673 N N . ARG A 1 84 ? -6.012 4.512 -21.173 1.00 84.06 84 ARG A N 1
ATOM 674 C CA . ARG A 1 84 ? -6.511 3.148 -21.350 1.00 84.06 84 ARG A CA 1
ATOM 675 C C . ARG A 1 84 ? -7.342 2.663 -20.160 1.00 84.06 84 ARG A C 1
ATOM 677 O O . ARG A 1 84 ? -8.340 1.986 -20.388 1.00 84.06 84 ARG A O 1
ATOM 684 N N . ILE A 1 85 ? -6.979 3.021 -18.923 1.00 86.19 85 ILE A N 1
ATOM 685 C CA . ILE A 1 85 ? -7.771 2.713 -17.714 1.00 86.19 85 ILE A CA 1
ATOM 686 C C . ILE A 1 85 ? -9.156 3.358 -17.775 1.00 86.19 85 ILE A C 1
ATOM 688 O O . ILE A 1 85 ? -10.131 2.726 -17.380 1.00 86.19 85 ILE A O 1
ATOM 692 N N . ASN A 1 86 ? -9.260 4.593 -18.269 1.00 84.06 86 ASN A N 1
ATOM 693 C CA . ASN A 1 86 ? -10.551 5.278 -18.363 1.00 84.06 86 ASN A CA 1
ATOM 694 C C . ASN A 1 86 ? -11.500 4.612 -19.373 1.00 84.06 86 ASN A C 1
ATOM 696 O O . ASN A 1 86 ? -12.711 4.625 -19.168 1.00 84.06 86 ASN A O 1
ATOM 700 N N . ASP A 1 87 ? -10.953 4.008 -20.430 1.00 81.94 87 ASP A N 1
ATOM 701 C CA . ASP A 1 87 ? -11.727 3.357 -21.493 1.00 81.94 87 ASP A CA 1
ATOM 702 C C . ASP A 1 87 ? -12.132 1.910 -21.172 1.00 81.94 87 ASP A C 1
ATOM 704 O O . ASP A 1 87 ? -12.895 1.295 -21.921 1.00 81.94 87 ASP A O 1
ATOM 708 N N . SER A 1 88 ? -11.594 1.321 -20.104 1.00 78.94 88 SER A N 1
ATOM 709 C CA . SER A 1 88 ? -11.724 -0.109 -19.832 1.00 78.94 88 SER A CA 1
ATOM 710 C C . SER A 1 88 ? -12.484 -0.398 -18.538 1.00 78.94 88 SER A C 1
ATOM 712 O O . SER A 1 88 ? -12.246 0.179 -17.481 1.00 78.94 88 SER A O 1
ATOM 714 N N . GLU A 1 89 ? -13.431 -1.334 -18.621 1.00 75.81 89 GLU A N 1
ATOM 715 C CA . GLU A 1 89 ? -14.291 -1.709 -17.499 1.00 75.81 89 GLU A CA 1
ATOM 716 C C . GLU A 1 89 ? -13.759 -2.942 -16.744 1.00 75.81 89 GLU A C 1
ATOM 718 O O . GLU A 1 89 ? -13.112 -3.830 -17.312 1.00 75.81 89 GLU A O 1
ATOM 723 N N . ASN A 1 90 ? -14.096 -3.028 -15.449 1.00 79.12 90 ASN A N 1
ATOM 724 C CA . ASN A 1 90 ? -13.804 -4.163 -14.559 1.00 79.12 90 ASN A CA 1
ATOM 725 C C . ASN A 1 90 ? -12.297 -4.472 -14.397 1.00 79.12 90 ASN A C 1
ATOM 727 O O . ASN A 1 90 ? -11.854 -5.614 -14.509 1.00 79.12 90 ASN A O 1
ATOM 731 N N . ILE A 1 91 ? -11.517 -3.425 -14.116 1.00 82.00 91 ILE A N 1
ATOM 732 C CA . ILE A 1 91 ? -10.089 -3.489 -13.774 1.00 82.00 91 ILE A CA 1
ATOM 733 C C . ILE A 1 91 ? -9.889 -3.284 -12.271 1.00 82.00 91 ILE A C 1
ATOM 735 O O . ILE A 1 91 ? -10.659 -2.577 -11.615 1.00 82.00 91 ILE A O 1
ATOM 739 N N . ASP A 1 92 ? -8.823 -3.869 -11.725 1.00 83.94 92 ASP A N 1
ATOM 740 C CA . ASP A 1 92 ? -8.381 -3.622 -10.352 1.00 83.94 92 ASP A CA 1
ATOM 741 C C . ASP A 1 92 ? -7.764 -2.216 -10.162 1.00 83.94 92 ASP A C 1
ATOM 743 O O . ASP A 1 92 ? -6.546 -2.030 -10.087 1.00 83.94 92 ASP A O 1
ATOM 747 N N . LEU A 1 93 ? -8.633 -1.203 -10.069 1.00 86.12 93 LEU A N 1
ATOM 748 C CA . LEU A 1 93 ? -8.264 0.206 -9.877 1.00 86.12 93 LEU A CA 1
ATOM 749 C C . LEU A 1 93 ? -7.298 0.451 -8.698 1.00 86.12 93 LEU A C 1
ATOM 751 O O . LEU A 1 93 ? -6.343 1.209 -8.883 1.00 86.12 93 LEU A O 1
ATOM 755 N N . PRO A 1 94 ? -7.477 -0.153 -7.502 1.00 85.69 94 PRO A N 1
ATOM 756 C CA . PRO A 1 94 ? -6.511 -0.028 -6.409 1.00 85.69 94 PRO A CA 1
ATOM 757 C C . PRO A 1 94 ? -5.078 -0.417 -6.789 1.00 85.69 94 PRO A C 1
ATOM 759 O O . PRO A 1 94 ? -4.128 0.273 -6.410 1.00 85.69 94 PRO A O 1
ATOM 762 N N . THR A 1 95 ? -4.915 -1.504 -7.539 1.00 85.81 95 THR A N 1
ATOM 763 C CA . THR A 1 95 ? -3.602 -2.025 -7.933 1.00 85.81 95 THR A CA 1
ATOM 764 C C . THR A 1 95 ? -3.000 -1.197 -9.067 1.00 85.81 95 THR A C 1
ATOM 766 O O . THR A 1 95 ? -1.841 -0.787 -8.970 1.00 85.81 95 THR A O 1
ATOM 769 N N . CYS A 1 96 ? -3.804 -0.804 -10.061 1.00 86.62 96 CYS A N 1
ATOM 770 C CA . CYS A 1 96 ? -3.397 0.144 -11.105 1.00 86.62 96 CYS A CA 1
ATOM 771 C C . CYS A 1 96 ? -2.980 1.509 -10.537 1.00 86.62 96 CYS A C 1
ATOM 773 O O . CYS A 1 96 ? -1.949 2.054 -10.923 1.00 86.62 96 CYS A O 1
ATOM 775 N N . GLY A 1 97 ? -3.731 2.057 -9.577 1.00 87.94 97 GLY A N 1
ATOM 776 C CA . GLY A 1 97 ? -3.401 3.336 -8.941 1.00 87.94 97 GLY A CA 1
ATOM 777 C C . GLY A 1 97 ? -2.082 3.289 -8.164 1.00 87.94 97 GLY A C 1
ATOM 778 O O . GLY A 1 97 ? -1.333 4.267 -8.123 1.00 87.94 97 GLY A O 1
ATOM 779 N N . ARG A 1 98 ? -1.746 2.136 -7.582 1.00 87.12 98 ARG A N 1
ATOM 780 C CA . ARG A 1 98 ? -0.445 1.915 -6.938 1.00 87.12 98 ARG A CA 1
ATOM 781 C C . ARG A 1 98 ? 0.690 1.798 -7.943 1.00 87.12 98 ARG A C 1
ATOM 783 O O . ARG A 1 98 ? 1.762 2.325 -7.657 1.00 87.12 98 ARG A O 1
ATOM 790 N N . LEU A 1 99 ? 0.457 1.183 -9.103 1.00 85.88 99 LEU A N 1
ATOM 791 C CA . LEU A 1 99 ? 1.421 1.190 -10.203 1.00 85.88 99 LEU A CA 1
ATOM 792 C C . LEU A 1 99 ? 1.685 2.620 -10.687 1.00 85.88 99 LEU A C 1
ATOM 794 O O . LEU A 1 99 ? 2.840 3.024 -10.783 1.00 85.88 99 LEU A O 1
ATOM 798 N N . VAL A 1 100 ? 0.636 3.424 -10.888 1.00 88.88 100 VAL A N 1
ATOM 799 C CA . VAL A 1 100 ? 0.774 4.846 -11.252 1.00 88.88 100 VAL A CA 1
ATOM 800 C C . VAL A 1 100 ? 1.597 5.600 -10.208 1.00 88.88 100 VAL A C 1
ATOM 802 O O . VAL A 1 100 ? 2.526 6.334 -10.541 1.00 88.88 100 VAL A O 1
ATOM 805 N N . ARG A 1 101 ? 1.308 5.380 -8.921 1.00 88.44 101 ARG A N 1
ATOM 806 C CA . ARG A 1 101 ? 2.070 5.987 -7.824 1.00 88.44 101 ARG A CA 1
ATOM 807 C C . ARG A 1 101 ? 3.531 5.533 -7.806 1.00 88.44 101 ARG A C 1
ATOM 809 O O . ARG A 1 101 ? 4.399 6.340 -7.482 1.00 88.44 101 ARG A O 1
ATOM 816 N N . MET A 1 102 ? 3.802 4.270 -8.125 1.00 87.56 102 MET A N 1
ATOM 817 C CA . MET A 1 102 ? 5.156 3.731 -8.217 1.00 87.56 102 MET A CA 1
ATOM 818 C C . MET A 1 102 ? 5.929 4.398 -9.354 1.00 87.56 102 MET A C 1
ATOM 820 O O . MET A 1 102 ? 6.984 4.974 -9.095 1.00 87.56 102 MET A O 1
ATOM 824 N N . ALA A 1 103 ? 5.375 4.416 -10.567 1.00 87.31 103 ALA A N 1
ATOM 825 C CA . ALA A 1 103 ? 5.975 5.095 -11.714 1.00 87.31 103 ALA A CA 1
ATOM 826 C C . ALA A 1 103 ? 6.241 6.581 -11.413 1.00 87.31 103 ALA A C 1
ATOM 828 O O . ALA A 1 103 ? 7.342 7.076 -11.644 1.00 87.31 103 ALA A O 1
ATOM 829 N N . TRP A 1 104 ? 5.291 7.274 -10.774 1.00 89.50 104 TRP A N 1
ATOM 830 C CA . TRP A 1 104 ? 5.494 8.657 -10.336 1.00 89.50 104 TRP A CA 1
ATOM 831 C C . TRP A 1 104 ? 6.605 8.806 -9.289 1.00 89.50 104 TRP A C 1
ATOM 833 O O . TRP A 1 104 ? 7.370 9.766 -9.331 1.00 89.50 104 TRP A O 1
ATOM 843 N N . SER A 1 105 ? 6.718 7.871 -8.340 1.00 87.62 105 SER A N 1
ATOM 844 C CA . SER A 1 105 ? 7.789 7.908 -7.338 1.00 87.62 105 SER A CA 1
ATOM 845 C C . SER A 1 105 ? 9.175 7.737 -7.961 1.00 87.62 105 SER A C 1
ATOM 847 O O . SER A 1 105 ? 10.108 8.413 -7.532 1.00 87.62 105 SER A O 1
ATOM 849 N N . ILE A 1 106 ? 9.286 6.909 -9.006 1.00 85.94 106 ILE A N 1
ATOM 850 C CA . ILE A 1 106 ? 10.526 6.721 -9.762 1.00 85.94 106 ILE A CA 1
ATOM 851 C C . ILE A 1 106 ? 10.858 7.994 -10.543 1.00 85.94 106 ILE A C 1
ATOM 853 O O . ILE A 1 106 ? 11.954 8.522 -10.379 1.00 85.94 106 ILE A O 1
ATOM 857 N N . LEU A 1 107 ? 9.896 8.546 -11.291 1.00 86.56 107 LEU A N 1
ATOM 858 C CA . LEU A 1 107 ? 10.060 9.814 -12.015 1.00 86.56 107 LEU A CA 1
ATOM 859 C C . LEU A 1 107 ? 10.479 10.958 -11.089 1.00 86.56 107 LEU A C 1
ATOM 861 O O . LEU A 1 107 ? 11.373 11.739 -11.407 1.00 86.56 107 LEU A O 1
ATOM 865 N N . ARG A 1 108 ? 9.860 11.053 -9.908 1.00 87.31 108 ARG A N 1
ATOM 866 C CA . ARG A 1 108 ? 10.229 12.050 -8.899 1.00 87.31 108 ARG A CA 1
ATOM 867 C C . ARG A 1 108 ? 11.647 11.829 -8.380 1.00 87.31 108 ARG A C 1
ATOM 869 O O . ARG A 1 108 ? 12.359 12.809 -8.180 1.00 87.31 108 ARG A O 1
ATOM 876 N N . GLY A 1 109 ? 12.043 10.576 -8.162 1.00 86.12 109 GLY A N 1
ATOM 877 C CA . GLY A 1 109 ? 13.412 10.210 -7.803 1.00 86.12 109 GLY A CA 1
ATOM 878 C C . GLY A 1 109 ? 14.406 10.665 -8.870 1.00 86.12 109 GLY A C 1
ATOM 879 O O . GLY A 1 109 ? 15.319 11.427 -8.561 1.00 86.12 109 GLY A O 1
ATOM 880 N N . GLN A 1 110 ? 14.163 10.306 -10.131 1.00 83.44 110 GLN A N 1
ATOM 881 C CA . GLN A 1 110 ? 14.981 10.717 -11.276 1.00 83.44 110 GLN A CA 1
ATOM 882 C C . GLN A 1 110 ? 15.086 12.248 -11.375 1.00 83.44 110 GLN A C 1
ATOM 884 O O . GLN A 1 110 ? 16.187 12.793 -11.440 1.00 83.44 110 GLN A O 1
ATOM 889 N N . ALA A 1 111 ? 13.963 12.965 -11.281 1.00 84.56 111 ALA A N 1
ATOM 890 C CA . ALA A 1 111 ? 13.954 14.426 -11.283 1.00 84.56 111 ALA A CA 1
ATOM 891 C C . ALA A 1 111 ? 14.747 15.018 -10.106 1.00 84.56 111 ALA A C 1
ATOM 893 O O . ALA A 1 111 ? 15.507 15.962 -10.297 1.00 84.56 111 ALA A O 1
ATOM 894 N N . SER A 1 112 ? 14.624 14.450 -8.901 1.00 86.06 112 SER A N 1
ATOM 895 C CA . SER A 1 112 ? 15.392 14.919 -7.741 1.00 86.06 112 SER A CA 1
ATOM 896 C C . SER A 1 112 ? 16.896 14.710 -7.910 1.00 86.06 112 SER A C 1
ATOM 898 O O . SER A 1 112 ? 17.655 15.630 -7.630 1.00 86.06 112 SER A O 1
ATOM 900 N N . THR A 1 113 ? 17.323 13.566 -8.458 1.00 82.69 113 THR A N 1
ATOM 901 C CA . THR A 1 113 ? 18.745 13.309 -8.737 1.00 82.69 113 THR A CA 1
ATOM 902 C C . THR A 1 113 ? 19.303 14.246 -9.806 1.00 82.69 113 THR A C 1
ATOM 904 O O . THR A 1 113 ? 20.455 14.665 -9.721 1.00 82.69 113 THR A O 1
ATOM 907 N N . LEU A 1 114 ? 18.483 14.622 -10.796 1.00 82.69 114 LEU A N 1
ATOM 908 C CA . LEU A 1 114 ? 18.863 15.606 -11.809 1.00 82.69 114 LEU A CA 1
ATOM 909 C C . LEU A 1 114 ? 19.044 17.001 -11.199 1.00 82.69 114 LEU A C 1
ATOM 911 O O . LEU A 1 114 ? 20.020 17.673 -11.522 1.00 82.69 114 LEU A O 1
ATOM 915 N N . ILE A 1 115 ? 18.140 17.411 -10.304 1.00 83.25 115 ILE A N 1
ATOM 916 C CA . ILE A 1 115 ? 18.230 18.697 -9.598 1.00 83.25 115 ILE A CA 1
ATOM 917 C C . ILE A 1 115 ? 19.463 18.729 -8.693 1.00 83.25 115 ILE A C 1
ATOM 919 O O . ILE A 1 115 ? 20.244 19.666 -8.784 1.00 83.25 115 ILE A O 1
ATOM 923 N N . GLU A 1 116 ? 19.688 17.695 -7.879 1.00 82.50 116 GLU A N 1
ATOM 924 C CA . GLU A 1 116 ? 20.850 17.615 -6.982 1.00 82.50 116 GLU A CA 1
ATOM 925 C C . GLU A 1 116 ? 22.173 17.695 -7.758 1.00 82.50 116 GLU A C 1
ATOM 927 O O . GLU A 1 116 ? 23.108 18.388 -7.356 1.00 82.50 116 GLU A O 1
ATOM 932 N N . ARG A 1 117 ? 22.244 17.036 -8.922 1.00 78.38 117 ARG A N 1
ATOM 933 C CA . ARG A 1 117 ? 23.408 17.126 -9.809 1.00 78.38 117 ARG A CA 1
ATOM 934 C C . ARG A 1 117 ? 23.599 18.533 -10.372 1.00 78.38 117 ARG A C 1
ATOM 936 O O . ARG A 1 117 ? 24.735 18.991 -10.437 1.00 78.38 117 ARG A O 1
ATOM 943 N N . GLN A 1 118 ? 22.521 19.193 -10.793 1.00 81.06 118 GLN A N 1
ATOM 944 C CA . GLN A 1 118 ? 22.579 20.566 -11.295 1.00 81.06 118 GLN A CA 1
ATOM 945 C C . GLN A 1 118 ? 23.016 21.544 -10.198 1.00 81.06 118 GLN A C 1
ATOM 947 O O . GLN A 1 118 ? 23.850 22.408 -10.442 1.00 81.06 118 GLN A O 1
ATOM 952 N N . GLU A 1 119 ? 22.477 21.411 -8.987 1.00 80.44 119 GLU A N 1
ATOM 953 C CA . GLU A 1 119 ? 22.903 22.222 -7.844 1.00 80.44 119 GLU A CA 1
ATOM 954 C C . GLU A 1 119 ? 24.395 22.016 -7.572 1.00 80.44 119 GLU A C 1
ATOM 956 O O . GLU A 1 119 ? 25.130 22.989 -7.428 1.00 80.44 119 GLU A O 1
ATOM 961 N N . ARG A 1 120 ? 24.874 20.767 -7.597 1.00 76.81 120 ARG A N 1
ATOM 962 C CA . ARG A 1 120 ? 26.296 20.462 -7.418 1.00 76.81 120 ARG A CA 1
ATOM 963 C C . ARG A 1 120 ? 27.189 21.077 -8.498 1.00 76.81 120 ARG A C 1
ATOM 965 O O . ARG A 1 120 ? 28.236 21.606 -8.145 1.00 76.81 120 ARG A O 1
ATOM 972 N N . SER A 1 121 ? 26.795 21.031 -9.774 1.00 74.31 121 SER A N 1
ATOM 973 C CA . SER A 1 121 ? 27.589 21.659 -10.841 1.00 74.31 121 SER A CA 1
ATOM 974 C C . SER A 1 121 ? 27.649 23.178 -10.689 1.00 74.31 121 SER A C 1
ATOM 976 O O . SER A 1 121 ? 28.707 23.757 -10.885 1.00 74.31 121 SER A O 1
ATOM 978 N N . LEU A 1 122 ? 26.543 23.812 -10.284 1.00 73.38 122 LEU A N 1
ATOM 979 C CA . LEU A 1 122 ? 26.513 25.255 -10.028 1.00 73.38 122 LEU A CA 1
ATOM 980 C C . LEU A 1 122 ? 27.409 25.643 -8.842 1.00 73.38 122 LEU A C 1
ATOM 982 O O . LEU A 1 122 ? 28.086 26.660 -8.904 1.00 73.38 122 LEU A O 1
ATOM 986 N N . PHE A 1 123 ? 27.449 24.829 -7.781 1.00 70.50 123 PHE A N 1
ATOM 987 C CA . PHE A 1 123 ? 28.375 25.042 -6.664 1.00 70.50 123 PHE A CA 1
ATOM 988 C C . PHE A 1 123 ? 29.845 24.855 -7.066 1.00 70.50 123 PHE A C 1
ATOM 990 O O . PHE A 1 123 ? 30.691 25.596 -6.580 1.00 70.50 123 PHE A O 1
ATOM 997 N N . GLU A 1 124 ? 30.170 23.871 -7.912 1.00 64.62 124 GLU A N 1
ATOM 998 C CA . GLU A 1 124 ? 31.537 23.683 -8.426 1.00 64.62 124 GLU A CA 1
ATOM 999 C C . GLU A 1 124 ? 31.979 24.874 -9.297 1.00 64.62 124 GLU A C 1
ATOM 1001 O O . GLU A 1 124 ? 33.080 25.375 -9.080 1.00 64.62 124 GLU A O 1
ATOM 1006 N N . GLU A 1 125 ? 31.107 25.391 -10.173 1.00 60.41 125 GLU A N 1
ATOM 1007 C CA . GLU A 1 125 ? 31.352 26.623 -10.947 1.00 60.41 125 GLU A CA 1
ATOM 1008 C C . GLU A 1 125 ? 31.531 27.854 -10.036 1.00 60.41 125 GLU A C 1
ATOM 1010 O O . GLU A 1 125 ? 32.476 28.618 -10.202 1.00 60.41 125 GLU A O 1
ATOM 1015 N N . GLU A 1 126 ? 30.680 28.035 -9.020 1.00 59.97 126 GLU A N 1
ATOM 1016 C CA . GLU A 1 126 ? 30.769 29.178 -8.093 1.00 59.97 126 GLU A CA 1
ATOM 1017 C C . GLU A 1 126 ? 32.038 29.124 -7.217 1.00 59.97 126 GLU A C 1
ATOM 1019 O O . GLU A 1 126 ? 32.610 30.158 -6.858 1.00 59.97 126 GLU A O 1
ATOM 1024 N N . ILE A 1 127 ? 32.507 27.915 -6.882 1.00 59.44 127 ILE A N 1
ATOM 1025 C CA . ILE A 1 127 ? 33.802 27.707 -6.230 1.00 59.44 127 ILE A CA 1
ATOM 1026 C C . ILE A 1 127 ? 34.922 28.082 -7.204 1.00 59.44 127 ILE A C 1
ATOM 1028 O O . ILE A 1 127 ? 35.750 28.904 -6.828 1.00 59.44 127 ILE A O 1
ATOM 1032 N N . GLU A 1 128 ? 34.943 27.549 -8.428 1.00 54.94 128 GLU A N 1
ATOM 1033 C CA . GLU A 1 128 ? 35.955 27.870 -9.449 1.00 54.94 128 GLU A CA 1
ATOM 1034 C C . GLU A 1 128 ? 36.074 29.391 -9.678 1.00 54.94 128 GLU A C 1
ATOM 1036 O O . GLU A 1 128 ? 37.165 29.941 -9.523 1.00 54.94 128 GLU A O 1
ATOM 1041 N N . ASP A 1 129 ? 34.949 30.094 -9.845 1.00 55.50 129 ASP A N 1
ATOM 1042 C CA . ASP A 1 129 ? 34.891 31.561 -9.971 1.00 55.50 129 ASP A CA 1
ATOM 1043 C C . ASP A 1 129 ? 35.397 32.308 -8.714 1.00 55.50 129 ASP A C 1
ATOM 1045 O O . ASP A 1 129 ? 35.899 33.432 -8.797 1.00 55.50 129 ASP A O 1
ATOM 1049 N N . THR A 1 130 ? 35.283 31.704 -7.525 1.00 55.94 130 THR A N 1
ATOM 1050 C CA . THR A 1 130 ? 35.794 32.274 -6.263 1.00 55.94 130 THR A CA 1
ATOM 1051 C C . THR A 1 130 ? 37.313 32.108 -6.125 1.00 55.94 130 THR A C 1
ATOM 1053 O O . THR A 1 130 ? 37.964 32.962 -5.517 1.00 55.94 130 THR A O 1
ATOM 1056 N N . TRP A 1 131 ? 37.895 31.038 -6.682 1.00 54.09 131 TRP A N 1
ATOM 1057 C CA . TRP A 1 131 ? 39.350 30.814 -6.704 1.00 54.09 131 TRP A CA 1
ATOM 1058 C C . TRP A 1 131 ? 40.059 31.601 -7.820 1.00 54.09 131 TRP A C 1
ATOM 1060 O O . TRP A 1 131 ? 41.263 31.825 -7.711 1.00 54.09 131 TRP A O 1
ATOM 1070 N N . ASP A 1 132 ? 39.322 32.094 -8.820 1.00 51.00 132 ASP A N 1
ATOM 1071 C CA . ASP A 1 132 ? 39.839 32.939 -9.911 1.00 51.00 132 ASP A CA 1
ATOM 1072 C C . ASP A 1 132 ? 39.932 34.442 -9.551 1.00 51.00 132 ASP A C 1
ATOM 1074 O O . ASP A 1 132 ? 40.421 35.259 -10.331 1.00 51.00 132 ASP A O 1
ATOM 1078 N N . PHE A 1 133 ? 39.505 34.843 -8.344 1.00 47.72 133 PHE A N 1
ATOM 1079 C CA . PHE A 1 133 ? 39.549 36.242 -7.883 1.00 47.72 133 PHE A CA 1
ATOM 1080 C C . PHE A 1 133 ? 40.859 36.634 -7.163 1.00 47.72 133 PHE A C 1
ATOM 1082 O O . PHE A 1 133 ? 40.925 37.687 -6.523 1.00 47.72 133 PHE A O 1
ATOM 1089 N N . GLU A 1 134 ? 41.923 35.830 -7.254 1.00 50.69 134 GLU A N 1
ATOM 1090 C CA . GLU A 1 134 ? 43.278 36.239 -6.844 1.00 50.69 134 GLU A CA 1
ATOM 1091 C C . GLU A 1 134 ? 44.110 36.627 -8.078 1.00 50.69 134 GLU A C 1
ATOM 1093 O O . GLU A 1 134 ? 45.084 35.999 -8.482 1.00 50.69 134 GLU A O 1
ATOM 1098 N N . ASP A 1 135 ? 43.648 37.714 -8.687 1.00 47.22 135 ASP A N 1
ATOM 1099 C CA . ASP A 1 135 ? 44.078 38.305 -9.948 1.00 47.22 135 ASP A CA 1
ATOM 1100 C C . ASP A 1 135 ? 45.475 38.954 -9.841 1.00 47.22 135 ASP A C 1
ATOM 1102 O O . ASP A 1 135 ? 45.638 40.172 -9.703 1.00 47.22 135 ASP A O 1
ATOM 1106 N N . THR A 1 136 ? 46.524 38.129 -9.880 1.00 45.22 136 THR A N 1
ATOM 1107 C CA . THR A 1 136 ? 47.864 38.583 -10.271 1.00 45.22 136 THR A CA 1
ATOM 1108 C C . THR A 1 136 ? 47.947 38.467 -11.790 1.00 45.22 136 THR A C 1
ATOM 1110 O O . THR A 1 136 ? 48.124 37.373 -12.312 1.00 45.22 136 THR A O 1
ATOM 1113 N N . TRP A 1 137 ? 47.842 39.597 -12.500 1.00 55.00 137 TRP A N 1
ATOM 1114 C CA . TRP A 1 137 ? 47.919 39.748 -13.972 1.00 55.00 137 TRP A CA 1
ATOM 1115 C C . TRP A 1 137 ? 49.275 39.346 -14.602 1.00 55.00 137 TRP A C 1
ATOM 1117 O O . TRP A 1 137 ? 49.663 39.838 -15.661 1.00 55.00 137 TRP A O 1
ATOM 1127 N N . GLU A 1 138 ? 50.012 38.456 -13.953 1.00 49.72 138 GLU A N 1
ATOM 1128 C CA . GLU A 1 138 ? 51.213 37.794 -14.442 1.00 49.72 138 GLU A CA 1
ATOM 1129 C C . GLU A 1 138 ? 51.098 36.303 -14.093 1.00 49.72 138 GLU A C 1
ATOM 1131 O O . GLU A 1 138 ? 51.892 35.761 -13.328 1.00 49.72 138 GLU A O 1
ATOM 1136 N N . SER A 1 139 ? 50.077 35.617 -14.617 1.00 56.34 139 SER A N 1
ATOM 1137 C CA . SER A 1 139 ? 50.152 34.162 -14.715 1.00 56.34 139 SER A CA 1
ATOM 1138 C C . SER A 1 139 ? 51.163 33.854 -15.816 1.00 56.34 139 SER A C 1
ATOM 1140 O O . SER A 1 139 ? 50.852 33.958 -17.007 1.00 56.34 139 SER A O 1
ATOM 1142 N N . ASP A 1 140 ? 52.395 33.539 -15.426 1.00 56.31 140 ASP A N 1
ATOM 1143 C CA . ASP A 1 140 ? 53.337 32.855 -16.301 1.00 56.31 140 ASP A CA 1
ATOM 1144 C C . ASP A 1 140 ? 52.590 31.659 -16.904 1.00 56.31 140 ASP A C 1
ATOM 1146 O O . ASP A 1 140 ? 52.242 30.724 -16.182 1.00 56.31 140 ASP A O 1
ATOM 1150 N N . PHE A 1 141 ? 52.267 31.716 -18.203 1.00 58.56 141 PHE A N 1
ATOM 1151 C CA . PHE A 1 141 ? 51.745 30.550 -18.907 1.00 58.56 141 PHE A CA 1
ATOM 1152 C C . PHE A 1 141 ? 52.715 29.416 -18.619 1.00 58.56 141 PHE A C 1
ATOM 1154 O O . PHE A 1 141 ? 53.902 29.532 -18.940 1.00 58.56 141 PHE A O 1
ATOM 1161 N N . SER A 1 142 ? 52.237 28.362 -17.962 1.00 68.31 142 SER A N 1
ATOM 1162 C CA . SER A 1 142 ? 53.120 27.259 -17.642 1.00 68.31 142 SER A CA 1
ATOM 1163 C C . SER A 1 142 ? 53.633 26.680 -18.964 1.00 68.31 142 SER A C 1
ATOM 1165 O O . SER A 1 142 ? 52.896 26.586 -19.953 1.00 68.31 142 SER A O 1
ATOM 1167 N N . ASP A 1 143 ? 54.913 26.309 -19.017 1.00 74.44 143 ASP A N 1
ATOM 1168 C CA . ASP A 1 143 ? 55.477 25.681 -20.217 1.00 74.44 143 ASP A CA 1
ATOM 1169 C C . ASP A 1 143 ? 54.670 24.423 -20.614 1.00 74.44 143 ASP A C 1
ATOM 1171 O O . ASP A 1 143 ? 54.636 24.045 -21.785 1.00 74.44 143 ASP A O 1
ATOM 1175 N N . GLU A 1 144 ? 53.978 23.789 -19.661 1.00 73.31 144 GLU A N 1
ATOM 1176 C CA . GLU A 1 144 ? 53.055 22.675 -19.897 1.00 73.31 144 GLU A CA 1
ATOM 1177 C C . GLU A 1 144 ? 51.820 23.086 -20.714 1.00 73.31 144 GLU A C 1
ATOM 1179 O O . GLU A 1 144 ? 51.499 22.401 -21.688 1.00 73.31 144 GLU A O 1
ATOM 1184 N N . ASP A 1 145 ? 51.189 24.226 -20.420 1.00 74.25 145 ASP A N 1
ATOM 1185 C CA . ASP A 1 145 ? 50.013 24.719 -21.158 1.00 74.25 145 ASP A CA 1
ATOM 1186 C C . ASP A 1 145 ? 50.366 25.121 -22.598 1.00 74.25 145 ASP A C 1
ATOM 1188 O O . ASP A 1 145 ? 49.637 24.838 -23.564 1.00 74.25 145 ASP A O 1
ATOM 1192 N N . TYR A 1 146 ? 51.537 25.740 -22.774 1.00 79.25 146 TYR A N 1
ATOM 1193 C CA . TYR A 1 146 ? 52.060 26.062 -24.100 1.00 79.25 146 TYR A CA 1
ATOM 1194 C C . TYR A 1 146 ? 52.374 24.788 -24.901 1.00 79.25 146 TYR A C 1
ATOM 1196 O O . TYR A 1 146 ? 51.972 24.661 -26.060 1.00 79.25 146 TYR A O 1
ATOM 1204 N N . ASN A 1 147 ? 53.026 23.801 -24.283 1.00 80.38 147 ASN A N 1
ATOM 1205 C CA . ASN A 1 147 ? 53.339 22.530 -24.939 1.00 80.38 147 ASN A CA 1
ATOM 1206 C C . ASN A 1 147 ? 52.082 21.717 -25.276 1.00 80.38 147 ASN A C 1
ATOM 1208 O O . ASN A 1 147 ? 52.041 21.071 -26.325 1.00 80.38 147 ASN A O 1
ATOM 1212 N N . PHE A 1 148 ? 51.042 21.784 -24.441 1.00 79.62 148 PHE A N 1
ATOM 1213 C CA . PHE A 1 148 ? 49.757 21.149 -24.711 1.00 79.62 148 PHE A CA 1
ATOM 1214 C C . PHE A 1 148 ? 49.083 21.758 -25.945 1.00 79.62 148 PHE A C 1
ATOM 1216 O O . PHE A 1 148 ? 48.778 21.040 -26.897 1.00 79.62 148 PHE A O 1
ATOM 1223 N N . SER A 1 149 ? 48.914 23.083 -25.985 1.00 79.62 149 SER A N 1
ATOM 1224 C CA . SER A 1 149 ? 48.268 23.769 -27.116 1.00 79.62 149 SER A CA 1
ATOM 1225 C C . SER A 1 149 ? 49.025 23.581 -28.439 1.00 79.62 149 SER A C 1
ATOM 1227 O O . SER A 1 149 ? 48.410 23.316 -29.478 1.00 79.62 149 SER A O 1
ATOM 1229 N N . VAL A 1 150 ? 50.361 23.614 -28.407 1.00 82.81 150 VAL A N 1
ATOM 1230 C CA . VAL A 1 150 ? 51.202 23.279 -29.566 1.00 82.81 150 VAL A CA 1
ATOM 1231 C C . VAL A 1 150 ? 51.044 21.806 -29.953 1.00 82.81 150 VAL A C 1
ATOM 1233 O O . VAL A 1 150 ? 50.934 21.500 -31.142 1.00 82.81 150 VAL A O 1
ATOM 1236 N N . GLY A 1 151 ? 50.974 20.888 -28.988 1.00 82.62 151 GLY A N 1
ATOM 1237 C CA . GLY A 1 151 ? 50.726 19.463 -29.221 1.00 82.62 151 GLY A CA 1
ATOM 1238 C C . GLY A 1 151 ? 49.379 19.185 -29.895 1.00 82.62 151 GLY A C 1
ATOM 1239 O O . GLY A 1 151 ? 49.304 18.344 -30.791 1.00 82.62 151 GLY A O 1
ATOM 1240 N N . VAL A 1 152 ? 48.335 19.939 -29.541 1.00 82.44 152 VAL A N 1
ATOM 1241 C CA . VAL A 1 152 ? 47.016 19.876 -30.192 1.00 82.44 152 VAL A CA 1
ATOM 1242 C C . VAL A 1 152 ? 47.075 20.430 -31.618 1.00 82.44 152 VAL A C 1
ATOM 1244 O O . VAL A 1 152 ? 46.597 19.784 -32.548 1.00 82.44 152 VAL A O 1
ATOM 1247 N N . LEU A 1 153 ? 47.709 21.590 -31.825 1.00 82.00 153 LEU A N 1
ATOM 1248 C CA . LEU A 1 153 ? 47.827 22.219 -33.150 1.00 82.00 153 LEU A CA 1
ATOM 1249 C C . LEU A 1 153 ? 48.689 21.414 -34.132 1.00 82.00 153 LEU A C 1
ATOM 1251 O O . LEU A 1 153 ? 48.455 21.452 -35.339 1.00 82.00 153 LEU A O 1
ATOM 1255 N N . THR A 1 154 ? 49.694 20.704 -33.624 1.00 82.56 154 THR A N 1
ATOM 1256 C CA . THR A 1 154 ? 50.618 19.886 -34.426 1.00 82.56 154 THR A CA 1
ATOM 1257 C C . THR A 1 154 ? 50.163 18.435 -34.585 1.00 82.56 154 THR A C 1
ATOM 1259 O O . THR A 1 154 ? 50.787 17.689 -35.339 1.00 82.56 154 THR A O 1
ATOM 1262 N N . GLY A 1 155 ? 49.082 18.031 -33.908 1.00 78.50 155 GLY A N 1
ATOM 1263 C CA . GLY A 1 155 ? 48.550 16.665 -33.933 1.00 78.50 155 GLY A CA 1
ATOM 1264 C C . GLY A 1 155 ? 49.335 15.657 -33.085 1.00 78.50 155 GLY A C 1
ATOM 1265 O O . GLY A 1 155 ? 49.014 14.476 -33.095 1.00 78.50 155 GLY A O 1
ATOM 1266 N N . ALA A 1 156 ? 50.344 16.092 -32.325 1.00 77.25 156 ALA A N 1
ATOM 1267 C CA . ALA A 1 156 ? 51.104 15.225 -31.421 1.00 77.25 156 ALA A CA 1
ATOM 1268 C C . ALA A 1 156 ? 50.284 14.756 -30.202 1.00 77.25 156 ALA A C 1
ATOM 1270 O O . ALA A 1 156 ? 50.628 13.757 -29.578 1.00 77.25 156 ALA A O 1
ATOM 1271 N N . ALA A 1 157 ? 49.197 15.460 -29.872 1.00 72.06 157 ALA A N 1
ATOM 1272 C CA . ALA A 1 157 ? 48.287 15.112 -28.781 1.00 72.06 157 ALA A CA 1
ATOM 1273 C C . ALA A 1 157 ? 47.112 14.201 -29.207 1.00 72.06 157 ALA A C 1
ATOM 1275 O O . ALA A 1 157 ? 46.246 13.916 -28.383 1.00 72.06 157 ALA A O 1
ATOM 1276 N N . ASP A 1 158 ? 47.062 13.730 -30.460 1.00 74.50 158 ASP A N 1
ATOM 1277 C CA . ASP A 1 158 ? 45.925 12.963 -31.010 1.00 74.50 158 ASP A CA 1
ATOM 1278 C C . ASP A 1 158 ? 45.682 11.619 -30.293 1.00 74.50 158 ASP A C 1
ATOM 1280 O O . ASP A 1 158 ? 44.558 11.132 -30.240 1.00 74.50 158 ASP A O 1
ATOM 1284 N N . GLU A 1 159 ? 46.707 11.043 -29.656 1.00 75.00 159 GLU A N 1
ATOM 1285 C CA . GLU A 1 159 ? 46.568 9.825 -28.841 1.00 75.00 159 GLU A CA 1
ATOM 1286 C C . GLU A 1 159 ? 45.956 10.095 -27.453 1.00 75.00 159 GLU A C 1
ATOM 1288 O O . GLU A 1 159 ? 45.315 9.219 -26.874 1.00 75.00 159 GLU A O 1
ATOM 1293 N N . VAL A 1 160 ? 46.126 11.308 -26.915 1.00 72.00 160 VAL A N 1
ATOM 1294 C CA . VAL A 1 160 ? 45.706 11.683 -25.551 1.00 72.00 160 VAL A CA 1
ATOM 1295 C C . VAL A 1 160 ? 44.350 12.397 -25.561 1.00 72.00 160 VAL A C 1
ATOM 1297 O O . VAL A 1 160 ? 43.538 12.202 -24.654 1.00 72.00 160 VAL A O 1
ATOM 1300 N N . LEU A 1 161 ? 44.061 13.175 -26.609 1.00 69.88 161 LEU A N 1
ATOM 1301 C CA . LEU A 1 161 ? 42.818 13.937 -26.766 1.00 69.88 161 LEU A CA 1
ATOM 1302 C C . LEU A 1 161 ? 41.538 13.086 -26.653 1.00 69.88 161 LEU A C 1
ATOM 1304 O O . LEU A 1 161 ? 40.624 13.522 -25.950 1.00 69.88 161 LEU A O 1
ATOM 1308 N N . PRO A 1 162 ? 41.433 11.883 -27.256 1.00 74.44 162 PRO A N 1
ATOM 1309 C CA . PRO A 1 162 ? 40.259 11.030 -27.095 1.00 74.44 162 PRO A CA 1
ATOM 1310 C C . PRO A 1 162 ? 39.979 10.688 -25.630 1.00 74.44 162 PRO A C 1
ATOM 1312 O O . PRO A 1 162 ? 38.834 10.799 -25.210 1.00 74.44 162 PRO A O 1
ATOM 1315 N N . SER A 1 163 ? 41.017 10.384 -24.839 1.00 67.25 163 SER A N 1
ATOM 1316 C CA . SER A 1 163 ? 40.877 10.078 -23.405 1.00 67.25 163 SER A CA 1
ATOM 1317 C C . SER A 1 163 ? 40.478 11.298 -22.564 1.00 67.25 163 SER A C 1
ATOM 1319 O O . SER A 1 163 ? 39.731 11.167 -21.598 1.00 67.25 163 SER A O 1
ATOM 1321 N N . MET A 1 164 ? 40.892 12.509 -22.961 1.00 66.06 164 MET A N 1
ATOM 1322 C CA . MET A 1 164 ? 40.465 13.749 -22.298 1.00 66.06 164 MET A CA 1
ATOM 1323 C C . MET A 1 164 ? 39.009 14.110 -22.615 1.00 66.06 164 MET A C 1
ATOM 1325 O O . MET A 1 164 ? 38.310 14.687 -21.785 1.00 66.06 164 MET A O 1
ATOM 1329 N N . PHE A 1 165 ? 38.525 13.743 -23.804 1.00 58.81 165 PHE A N 1
ATOM 1330 C CA . PHE A 1 165 ? 37.122 13.906 -24.185 1.00 58.81 165 PHE A CA 1
ATOM 1331 C C . PHE A 1 165 ? 36.232 12.721 -23.801 1.00 58.81 165 PHE A C 1
ATOM 1333 O O . PHE A 1 165 ? 35.013 12.840 -23.897 1.00 58.81 165 PHE A O 1
ATOM 1340 N N . GLU A 1 166 ? 36.798 11.614 -23.325 1.00 57.12 166 GLU A N 1
ATOM 1341 C CA . GLU A 1 166 ? 36.053 10.472 -22.779 1.00 57.12 166 GLU A CA 1
ATOM 1342 C C . GLU A 1 166 ? 35.305 10.854 -21.484 1.00 57.12 166 GLU A C 1
ATOM 1344 O O . GLU A 1 166 ? 34.279 10.264 -21.150 1.00 57.12 166 GLU A O 1
ATOM 1349 N N . GLY A 1 167 ? 35.732 11.946 -20.832 1.00 46.06 167 GLY A N 1
ATOM 1350 C CA . GLY A 1 167 ? 35.009 12.636 -19.759 1.00 46.06 167 GLY A CA 1
ATOM 1351 C C . GLY A 1 167 ? 33.871 13.564 -20.215 1.00 46.06 167 GLY A C 1
ATOM 1352 O O . GLY A 1 167 ? 33.218 14.171 -19.365 1.00 46.06 167 GLY A O 1
ATOM 1353 N N . ARG A 1 168 ? 33.580 13.692 -21.525 1.00 48.16 168 ARG A N 1
ATOM 1354 C CA . ARG A 1 168 ? 32.371 14.389 -22.005 1.00 48.16 168 ARG A CA 1
ATOM 1355 C C . ARG A 1 168 ? 31.140 13.611 -21.559 1.00 48.16 168 ARG A C 1
ATOM 1357 O O . ARG A 1 168 ? 30.688 12.721 -22.267 1.00 48.16 168 ARG A O 1
ATOM 1364 N N . ILE A 1 169 ? 30.613 13.989 -20.396 1.00 53.56 169 ILE A N 1
ATOM 1365 C CA . ILE A 1 169 ? 29.212 13.894 -19.972 1.00 53.56 169 ILE A CA 1
ATOM 1366 C C . ILE A 1 169 ? 28.501 12.683 -20.590 1.00 53.56 169 ILE A C 1
ATOM 1368 O O . ILE A 1 169 ? 27.513 12.817 -21.314 1.00 53.56 169 ILE A O 1
ATOM 1372 N N . HIS A 1 170 ? 28.982 11.480 -20.282 1.00 45.34 170 HIS A N 1
ATOM 1373 C CA . HIS A 1 170 ? 28.070 10.354 -20.288 1.00 45.34 170 HIS A CA 1
ATOM 1374 C C . HIS A 1 170 ? 27.080 10.687 -19.177 1.00 45.34 170 HIS A C 1
ATOM 1376 O O . HIS A 1 170 ? 27.437 10.811 -18.001 1.00 45.34 170 HIS A O 1
ATOM 1382 N N . ARG A 1 171 ? 25.840 10.997 -19.563 1.00 52.38 171 ARG A N 1
ATOM 1383 C CA . ARG A 1 171 ? 24.750 10.989 -18.601 1.00 52.38 171 ARG A CA 1
ATOM 1384 C C . ARG A 1 171 ? 24.791 9.579 -18.023 1.00 52.38 171 ARG A C 1
ATOM 1386 O O . ARG A 1 171 ? 24.538 8.630 -18.754 1.00 52.38 171 ARG A O 1
ATOM 1393 N N . GLU A 1 172 ? 25.165 9.420 -16.757 1.00 49.09 172 GLU A N 1
ATOM 1394 C CA . GLU A 1 172 ? 24.733 8.236 -16.026 1.00 49.09 172 GLU A CA 1
ATOM 1395 C C . GLU A 1 172 ? 23.219 8.375 -15.881 1.00 49.09 172 GLU A C 1
ATOM 1397 O O . GLU A 1 172 ? 22.696 8.855 -14.877 1.00 49.09 172 GLU A O 1
ATOM 1402 N N . GLU A 1 173 ? 22.511 8.093 -16.971 1.00 55.12 173 GLU A N 1
ATOM 1403 C CA . GLU A 1 173 ? 21.096 7.799 -16.921 1.00 55.12 173 GLU A CA 1
ATOM 1404 C C . GLU A 1 173 ? 21.025 6.580 -16.010 1.00 55.12 173 GLU A C 1
ATOM 1406 O O . GLU A 1 173 ? 21.643 5.545 -16.275 1.00 55.12 173 GLU A O 1
ATOM 1411 N N . GLY A 1 174 ? 20.404 6.761 -14.841 1.00 62.53 174 GLY A N 1
ATOM 1412 C CA . GLY A 1 174 ? 20.207 5.664 -13.907 1.00 62.53 174 GLY A CA 1
ATOM 1413 C C . GLY A 1 174 ? 19.595 4.472 -14.640 1.00 62.53 174 GLY A C 1
ATOM 1414 O O . GLY A 1 174 ? 18.926 4.653 -15.655 1.00 62.53 174 GLY A O 1
ATOM 1415 N N . ARG A 1 175 ? 19.844 3.258 -14.133 1.00 71.88 175 ARG A N 1
ATOM 1416 C CA . ARG A 1 175 ? 19.397 2.005 -14.759 1.00 71.88 175 ARG A CA 1
ATOM 1417 C C . ARG A 1 175 ? 17.975 2.156 -15.337 1.00 71.88 175 ARG A C 1
ATOM 1419 O O . ARG A 1 175 ? 17.076 2.505 -14.564 1.00 71.88 175 ARG A O 1
ATOM 1426 N N . PRO A 1 176 ? 17.782 1.913 -16.647 1.00 78.00 176 PRO A N 1
ATOM 1427 C CA . PRO A 1 176 ? 16.492 2.114 -17.286 1.00 78.00 176 PRO A CA 1
ATOM 1428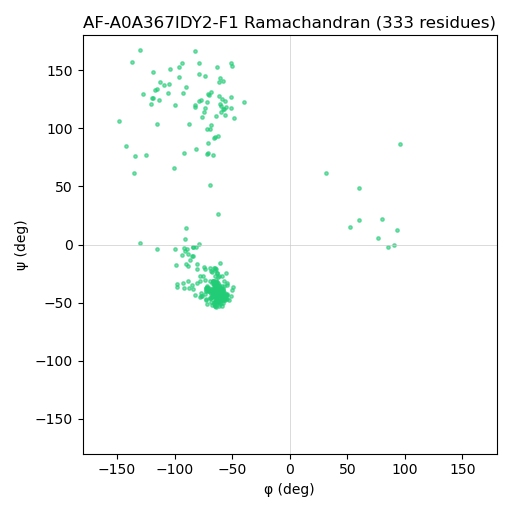 C C . PRO A 1 176 ? 15.447 1.209 -16.640 1.00 78.00 176 PRO A C 1
ATOM 1430 O O . PRO A 1 176 ? 15.746 0.081 -16.229 1.00 78.00 176 PRO A O 1
ATOM 1433 N N . VAL A 1 177 ? 14.227 1.728 -16.515 1.00 83.06 177 VAL A N 1
ATOM 1434 C CA . VAL A 1 177 ? 13.120 0.965 -15.940 1.00 83.06 177 VAL A CA 1
ATOM 1435 C C . VAL A 1 177 ? 12.623 -0.003 -16.995 1.00 83.06 177 VAL A C 1
ATOM 1437 O O . VAL A 1 177 ? 12.249 0.399 -18.092 1.00 83.06 177 VAL A O 1
ATOM 1440 N N . THR A 1 178 ? 12.602 -1.284 -16.647 1.00 86.94 178 THR A N 1
ATOM 1441 C CA . THR A 1 178 ? 12.150 -2.346 -17.549 1.00 86.94 178 THR A CA 1
ATOM 1442 C C . THR A 1 178 ? 10.669 -2.661 -17.342 1.00 86.94 178 THR A C 1
ATOM 1444 O O . THR A 1 178 ? 10.116 -2.506 -16.249 1.00 86.94 178 THR A O 1
ATOM 1447 N N . LEU A 1 179 ? 10.020 -3.208 -18.371 1.00 86.88 179 LEU A N 1
ATOM 1448 C CA . LEU A 1 179 ? 8.675 -3.779 -18.266 1.00 86.88 179 LEU A CA 1
ATOM 1449 C C . LEU A 1 179 ? 8.599 -4.850 -17.160 1.00 86.88 179 LEU A C 1
ATOM 1451 O O . LEU A 1 179 ? 7.595 -4.956 -16.455 1.00 86.88 179 LEU A O 1
ATOM 1455 N N . GLY A 1 180 ? 9.680 -5.614 -16.966 1.00 85.69 180 GLY A N 1
ATOM 1456 C CA . GLY A 1 180 ? 9.792 -6.601 -15.890 1.00 85.69 180 GLY A CA 1
ATOM 1457 C C . GLY A 1 180 ? 9.637 -5.989 -14.507 1.00 85.69 180 GLY A C 1
ATOM 1458 O O . GLY A 1 180 ? 8.889 -6.512 -13.684 1.00 85.69 180 GLY A O 1
ATOM 1459 N N . GLU A 1 181 ? 10.264 -4.842 -14.270 1.00 86.31 181 GLU A N 1
ATOM 1460 C CA . GLU A 1 181 ? 10.123 -4.108 -13.011 1.00 86.31 181 GLU A CA 1
ATOM 1461 C C . GLU A 1 181 ? 8.718 -3.564 -12.806 1.00 86.31 181 GLU A C 1
ATOM 1463 O O . GLU A 1 181 ? 8.201 -3.633 -11.692 1.00 86.31 181 GLU A O 1
ATOM 1468 N N . LEU A 1 182 ? 8.073 -3.078 -13.868 1.00 87.31 182 LEU A N 1
ATOM 1469 C CA . LEU A 1 182 ? 6.695 -2.600 -13.786 1.00 87.31 182 LEU A CA 1
ATOM 1470 C C . LEU A 1 182 ? 5.724 -3.729 -13.428 1.00 87.31 182 LEU A C 1
ATOM 1472 O O . LEU A 1 182 ? 4.864 -3.533 -12.568 1.00 87.31 182 LEU A O 1
ATOM 1476 N N . LEU A 1 183 ? 5.872 -4.918 -14.021 1.00 88.12 183 LEU A N 1
ATOM 1477 C CA . LEU A 1 183 ? 5.009 -6.064 -13.708 1.00 88.12 183 LEU A CA 1
ATOM 1478 C C . LEU A 1 183 ? 5.301 -6.667 -12.331 1.00 88.12 183 LEU A C 1
ATOM 1480 O O . LEU A 1 183 ? 4.368 -6.969 -11.588 1.00 88.12 183 LEU A O 1
ATOM 1484 N N . MET A 1 184 ? 6.569 -6.772 -11.930 1.00 86.12 184 MET A N 1
ATOM 1485 C CA . MET A 1 184 ? 6.922 -7.163 -10.558 1.00 86.12 184 MET A CA 1
ATOM 1486 C C . MET A 1 184 ? 6.396 -6.141 -9.539 1.00 86.12 184 MET A C 1
ATOM 1488 O O . MET A 1 184 ? 5.871 -6.502 -8.482 1.00 86.12 184 MET A O 1
ATOM 1492 N N . GLY A 1 185 ? 6.460 -4.854 -9.881 1.00 84.69 185 GLY A N 1
ATOM 1493 C CA . GLY A 1 185 ? 5.858 -3.774 -9.114 1.00 84.69 185 GLY A CA 1
ATOM 1494 C C . GLY A 1 185 ? 4.336 -3.894 -9.015 1.00 84.69 185 GLY A C 1
ATOM 1495 O O . GLY A 1 185 ? 3.769 -3.699 -7.936 1.00 84.69 185 GLY A O 1
ATOM 1496 N N . LEU A 1 186 ? 3.673 -4.283 -10.107 1.00 85.88 186 LEU A N 1
ATOM 1497 C CA . LEU A 1 186 ? 2.236 -4.549 -10.150 1.00 85.88 186 LEU A CA 1
ATOM 1498 C C . LEU A 1 186 ? 1.857 -5.733 -9.250 1.00 85.88 186 LEU A C 1
ATOM 1500 O O . LEU A 1 186 ? 0.899 -5.630 -8.484 1.00 85.88 186 LEU A O 1
ATOM 1504 N N . GLN A 1 187 ? 2.636 -6.819 -9.265 1.00 87.81 187 GLN A N 1
ATOM 1505 C CA . GLN A 1 187 ? 2.456 -7.962 -8.364 1.00 87.81 187 GLN A CA 1
ATOM 1506 C C . GLN A 1 187 ? 2.550 -7.544 -6.894 1.00 87.81 187 GLN A C 1
ATOM 1508 O O . GLN A 1 187 ? 1.686 -7.883 -6.079 1.00 87.81 187 GLN A O 1
ATOM 1513 N N . ALA A 1 188 ? 3.583 -6.772 -6.546 1.00 85.56 188 ALA A N 1
ATOM 1514 C CA . ALA A 1 188 ? 3.768 -6.267 -5.191 1.00 85.56 188 ALA A CA 1
ATOM 1515 C C . ALA A 1 188 ? 2.612 -5.344 -4.769 1.00 85.56 188 ALA A C 1
ATOM 1517 O O . ALA A 1 188 ? 2.113 -5.438 -3.642 1.00 85.56 188 ALA A O 1
ATOM 1518 N N . ALA A 1 189 ? 2.152 -4.482 -5.680 1.00 84.44 189 ALA A N 1
ATOM 1519 C CA . ALA A 1 189 ? 1.004 -3.611 -5.467 1.00 84.44 189 ALA A CA 1
ATOM 1520 C C . ALA A 1 189 ? -0.289 -4.402 -5.223 1.00 84.44 189 ALA A C 1
ATOM 1522 O O . ALA A 1 189 ? -1.026 -4.044 -4.295 1.00 84.44 189 ALA A O 1
ATOM 1523 N N . GLY A 1 190 ? -0.511 -5.470 -5.997 1.00 84.75 190 GLY A N 1
ATOM 1524 C CA . GLY A 1 190 ? -1.639 -6.394 -5.876 1.00 84.75 190 GLY A CA 1
ATOM 1525 C C . GLY A 1 190 ? -1.659 -7.107 -4.529 1.00 84.75 190 GLY A C 1
ATOM 1526 O O . GLY A 1 190 ? -2.623 -6.960 -3.780 1.00 84.75 190 GLY A O 1
ATOM 1527 N N . ARG A 1 191 ? -0.551 -7.750 -4.133 1.00 86.25 191 ARG A N 1
ATOM 1528 C CA . ARG A 1 191 ? -0.434 -8.414 -2.817 1.00 86.25 191 ARG A CA 1
ATOM 1529 C C . ARG A 1 191 ? -0.757 -7.462 -1.666 1.00 86.25 191 ARG A C 1
ATOM 1531 O O . ARG A 1 191 ? -1.531 -7.776 -0.767 1.00 86.25 191 ARG A O 1
ATOM 1538 N N . LEU A 1 192 ? -0.198 -6.255 -1.702 1.00 85.12 192 LEU A N 1
ATOM 1539 C CA . LEU A 1 192 ? -0.459 -5.244 -0.678 1.00 85.12 192 LEU A CA 1
ATOM 1540 C C . LEU A 1 192 ? -1.914 -4.720 -0.718 1.00 85.12 192 LEU A C 1
ATOM 1542 O O . LEU A 1 192 ? -2.356 -4.089 0.244 1.00 85.12 192 LEU A O 1
ATOM 1546 N N . SER A 1 193 ? -2.619 -4.829 -1.846 1.00 82.50 193 SER A N 1
ATOM 1547 C CA . SER A 1 193 ? -4.029 -4.431 -1.995 1.00 82.50 193 SER A CA 1
ATOM 1548 C C . SER A 1 193 ? -4.936 -5.500 -1.386 1.00 82.50 193 SER A C 1
ATOM 1550 O O . SER A 1 193 ? -5.807 -5.196 -0.567 1.00 82.50 193 SER A O 1
ATOM 1552 N N . GLU A 1 194 ? -4.647 -6.767 -1.680 1.00 85.06 194 GLU A N 1
ATOM 1553 C CA . GLU A 1 194 ? -5.303 -7.927 -1.075 1.00 85.06 194 GLU A CA 1
ATOM 1554 C C . GLU A 1 194 ? -5.131 -7.944 0.444 1.00 85.06 194 GLU A C 1
ATOM 1556 O O . GLU A 1 194 ? -6.111 -8.070 1.179 1.00 85.06 194 GLU A O 1
ATOM 1561 N N . GLU A 1 195 ? -3.912 -7.720 0.941 1.00 87.62 195 GLU A N 1
ATOM 1562 C CA . GLU A 1 195 ? -3.653 -7.628 2.380 1.00 87.62 195 GLU A CA 1
ATOM 1563 C C . GLU A 1 195 ? -4.482 -6.531 3.055 1.00 87.62 195 GLU A C 1
ATOM 1565 O O . GLU A 1 195 ? -4.963 -6.721 4.175 1.00 87.62 195 GLU A O 1
ATOM 1570 N N . GLN A 1 196 ? -4.670 -5.384 2.397 1.00 85.31 196 GLN A N 1
ATOM 1571 C CA . GLN A 1 196 ? -5.515 -4.315 2.926 1.00 85.31 196 GLN A CA 1
ATOM 1572 C C . GLN A 1 196 ? -6.986 -4.719 2.953 1.00 85.31 196 GLN A C 1
ATOM 1574 O O . GLN A 1 196 ? -7.619 -4.567 3.997 1.00 85.31 196 GLN A O 1
ATOM 1579 N N . ARG A 1 197 ? -7.506 -5.319 1.875 1.00 85.38 197 ARG A N 1
ATOM 1580 C CA . ARG A 1 197 ? -8.871 -5.868 1.849 1.00 85.38 197 ARG A CA 1
ATOM 1581 C C . ARG A 1 197 ? -9.106 -6.863 2.980 1.00 85.38 197 ARG A C 1
ATOM 1583 O O . ARG A 1 197 ? -10.110 -6.763 3.683 1.00 85.38 197 ARG A O 1
ATOM 1590 N N . MET A 1 198 ? -8.165 -7.779 3.202 1.00 87.88 198 MET A N 1
ATOM 1591 C CA . MET A 1 198 ? -8.253 -8.753 4.293 1.00 87.88 198 MET A CA 1
ATOM 1592 C C . MET A 1 198 ? -8.258 -8.065 5.662 1.00 87.88 198 MET A C 1
ATOM 1594 O O . MET A 1 198 ? -9.070 -8.396 6.526 1.00 87.88 198 MET A O 1
ATOM 1598 N N . ARG A 1 199 ? -7.397 -7.060 5.869 1.00 90.38 199 ARG A N 1
ATOM 1599 C CA . ARG A 1 199 ? -7.368 -6.282 7.120 1.00 90.38 199 ARG A CA 1
ATOM 1600 C C . ARG A 1 199 ? -8.666 -5.517 7.359 1.00 90.38 199 ARG A C 1
ATOM 1602 O O . ARG A 1 199 ? -9.132 -5.470 8.495 1.00 90.38 199 ARG A O 1
ATOM 1609 N N . GLU A 1 200 ? -9.253 -4.934 6.321 1.00 88.94 200 GLU A N 1
ATOM 1610 C CA . GLU A 1 200 ? -10.526 -4.215 6.407 1.00 88.94 200 GLU A CA 1
ATOM 1611 C C . GLU A 1 200 ? -11.689 -5.149 6.744 1.00 88.94 200 GLU A C 1
ATOM 1613 O O . GLU A 1 200 ? -12.509 -4.813 7.601 1.00 88.94 200 GLU A O 1
ATOM 1618 N N . GLN A 1 201 ? -11.734 -6.338 6.138 1.00 92.62 201 GLN A N 1
ATOM 1619 C CA . GLN A 1 201 ? -12.725 -7.366 6.467 1.00 92.62 201 GLN A CA 1
ATOM 1620 C C . GLN A 1 201 ? -12.611 -7.790 7.932 1.00 92.62 201 GLN A C 1
ATOM 1622 O O . GLN A 1 201 ? -13.597 -7.723 8.664 1.00 92.62 201 GLN A O 1
ATOM 1627 N N . ILE A 1 202 ? -11.398 -8.095 8.402 1.00 91.50 202 ILE A N 1
ATOM 1628 C CA . ILE A 1 202 ? -11.144 -8.431 9.811 1.00 91.50 202 ILE A CA 1
ATOM 1629 C C . ILE A 1 202 ? -11.550 -7.270 10.730 1.00 91.50 202 ILE A C 1
ATOM 1631 O O . ILE A 1 202 ? -12.141 -7.484 11.789 1.00 91.50 202 ILE A O 1
ATOM 1635 N N . ALA A 1 203 ? -11.246 -6.025 10.355 1.00 91.44 203 ALA A N 1
ATOM 1636 C CA . ALA A 1 203 ? -11.627 -4.854 11.139 1.00 91.44 203 ALA A CA 1
ATOM 1637 C C . ALA A 1 203 ? -13.152 -4.688 11.215 1.00 91.44 203 ALA A C 1
ATOM 1639 O O . ALA A 1 203 ? -13.677 -4.357 12.281 1.00 91.44 203 ALA A O 1
ATOM 1640 N N . LYS A 1 204 ? -13.867 -4.943 10.115 1.00 93.94 204 LYS A N 1
ATOM 1641 C CA . LYS A 1 204 ? -15.331 -4.906 10.065 1.00 93.94 204 LYS A CA 1
ATOM 1642 C C . LYS A 1 204 ? -15.945 -5.998 10.938 1.00 93.94 204 LYS A C 1
ATOM 1644 O O . LYS A 1 204 ? -16.768 -5.685 11.793 1.00 93.94 204 LYS A O 1
ATOM 1649 N N . GLU A 1 205 ? -15.483 -7.238 10.807 1.00 92.75 205 GLU A N 1
ATOM 1650 C CA . GLU A 1 205 ? -15.930 -8.358 11.645 1.00 92.75 205 GLU A CA 1
ATOM 1651 C C . GLU A 1 205 ? -15.692 -8.081 13.133 1.00 92.75 205 GLU A C 1
ATOM 1653 O O . GLU A 1 205 ? -16.566 -8.319 13.968 1.00 92.75 205 GLU A O 1
ATOM 1658 N N . ARG A 1 206 ? -14.533 -7.506 13.479 1.00 89.81 206 ARG A N 1
ATOM 1659 C CA . ARG A 1 206 ? -14.232 -7.094 14.856 1.00 89.81 206 ARG A CA 1
ATOM 1660 C C . ARG A 1 206 ? -15.174 -6.006 15.362 1.00 89.81 206 ARG A C 1
ATOM 1662 O O . ARG A 1 206 ? -15.578 -6.074 16.521 1.00 89.81 206 ARG A O 1
ATOM 1669 N N . ARG A 1 207 ? -15.525 -5.015 14.5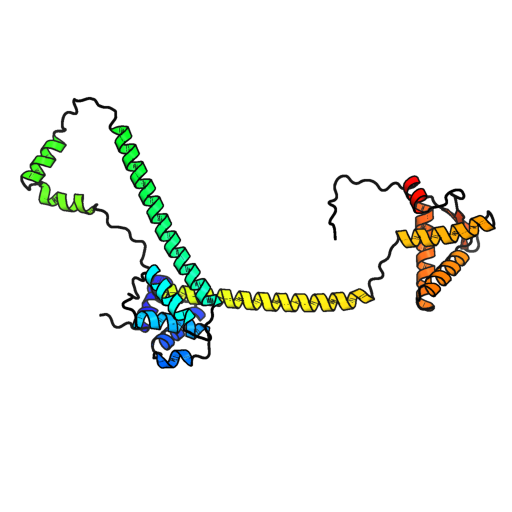35 1.00 89.00 207 ARG A N 1
ATOM 1670 C CA . ARG A 1 207 ? -16.502 -3.974 14.905 1.00 89.00 207 ARG A CA 1
ATOM 1671 C C . ARG A 1 207 ? -17.873 -4.586 15.172 1.00 89.00 207 ARG A C 1
ATOM 1673 O O . ARG A 1 207 ? -18.426 -4.350 16.239 1.00 89.00 207 ARG A O 1
ATOM 1680 N N . GLU A 1 208 ? -18.360 -5.439 14.276 1.00 92.19 208 GLU A N 1
ATOM 1681 C CA . GLU A 1 208 ? -19.654 -6.114 14.432 1.00 92.19 208 GLU A CA 1
ATOM 1682 C C . GLU A 1 208 ? -19.685 -7.036 15.663 1.00 92.19 208 GLU A C 1
ATOM 1684 O O . GLU A 1 208 ? -20.676 -7.084 16.396 1.00 92.19 208 GLU A O 1
ATOM 1689 N N . ALA A 1 209 ? -18.595 -7.762 15.929 1.00 88.75 209 ALA A N 1
ATOM 1690 C CA . ALA A 1 209 ? -18.463 -8.592 17.123 1.00 88.75 209 ALA A CA 1
ATOM 1691 C C . ALA A 1 209 ? -18.472 -7.747 18.407 1.00 88.75 209 ALA A C 1
ATOM 1693 O O . ALA A 1 209 ? -19.128 -8.117 19.383 1.00 88.75 209 ALA A O 1
ATOM 1694 N N . ASN A 1 210 ? -17.788 -6.601 18.399 1.00 87.06 210 ASN A N 1
ATOM 1695 C CA . ASN A 1 210 ? -17.757 -5.682 19.532 1.00 87.06 210 ASN A CA 1
ATOM 1696 C C . ASN A 1 210 ? -19.125 -5.020 19.764 1.00 87.06 210 ASN A C 1
ATOM 1698 O O . ASN A 1 210 ? -19.589 -4.968 20.895 1.00 87.06 210 ASN A O 1
ATOM 1702 N N . GLU A 1 211 ? -19.829 -4.591 18.716 1.00 86.38 211 GLU A N 1
ATOM 1703 C CA . GLU A 1 211 ? -21.196 -4.065 18.836 1.00 86.38 211 GLU A CA 1
ATOM 1704 C C . GLU A 1 211 ? -22.156 -5.098 19.435 1.00 86.38 211 GLU A C 1
ATOM 1706 O O . GLU A 1 211 ? -22.905 -4.784 20.360 1.00 86.38 211 GLU A O 1
ATOM 1711 N N . LYS A 1 212 ? -22.080 -6.359 18.989 1.00 86.19 212 LYS A N 1
ATOM 1712 C CA . LYS A 1 212 ? -22.858 -7.461 19.578 1.00 86.19 212 LYS A CA 1
ATOM 1713 C C . LYS A 1 212 ? -22.495 -7.705 21.042 1.00 86.19 212 LYS A C 1
ATOM 1715 O O . LYS A 1 212 ? -23.388 -7.971 21.844 1.00 86.19 212 LYS A O 1
ATOM 1720 N N . ALA A 1 213 ? -21.214 -7.624 21.400 1.00 80.62 213 ALA A N 1
ATOM 1721 C CA . ALA A 1 213 ? -20.776 -7.732 22.788 1.00 80.62 213 ALA A CA 1
ATOM 1722 C C . ALA A 1 213 ? -21.327 -6.568 23.625 1.00 80.62 213 ALA A C 1
ATOM 1724 O O . ALA A 1 213 ? -21.980 -6.811 24.636 1.00 80.62 213 ALA A O 1
ATOM 1725 N N . ARG A 1 214 ? -21.169 -5.318 23.170 1.00 76.00 214 ARG A N 1
ATOM 1726 C CA . ARG A 1 214 ? -21.717 -4.123 23.834 1.00 76.00 214 ARG A CA 1
ATOM 1727 C C . ARG A 1 214 ? -23.229 -4.217 24.020 1.00 76.00 214 ARG A C 1
ATOM 1729 O O . ARG A 1 214 ? -23.706 -3.911 25.102 1.00 76.00 214 ARG A O 1
ATOM 1736 N N . ALA A 1 215 ? -23.975 -4.701 23.027 1.00 78.94 215 ALA A N 1
ATOM 1737 C CA . ALA A 1 215 ? -25.420 -4.897 23.148 1.00 78.94 215 ALA A CA 1
ATOM 1738 C C . ALA A 1 215 ? -25.798 -5.950 24.208 1.00 78.94 215 ALA A C 1
ATOM 1740 O O . ALA A 1 215 ? -26.777 -5.769 24.925 1.00 78.94 215 ALA A O 1
ATOM 1741 N N . ARG A 1 216 ? -25.014 -7.030 24.351 1.00 72.00 216 ARG A N 1
ATOM 1742 C CA . ARG A 1 216 ? -25.224 -8.041 25.407 1.00 72.00 216 ARG A CA 1
ATOM 1743 C C . ARG A 1 216 ? -24.870 -7.518 26.797 1.00 72.00 216 ARG A C 1
ATOM 1745 O O . ARG A 1 216 ? -25.574 -7.825 27.751 1.00 72.00 216 ARG A O 1
ATOM 1752 N N . PHE A 1 217 ? -23.801 -6.735 26.911 1.00 60.66 217 PHE A N 1
ATOM 1753 C CA . PHE A 1 217 ? -23.362 -6.167 28.188 1.00 60.66 217 PHE A CA 1
ATOM 1754 C C . PHE A 1 217 ? -24.152 -4.915 28.597 1.00 60.66 217 PHE A C 1
ATOM 1756 O O . PHE A 1 217 ? -24.230 -4.620 29.784 1.00 60.66 217 PHE A O 1
ATOM 1763 N N . GLY A 1 218 ? -24.804 -4.224 27.657 1.00 55.81 218 GLY A N 1
ATOM 1764 C CA . GLY A 1 218 ? -25.627 -3.042 27.931 1.00 55.81 218 GLY A CA 1
ATOM 1765 C C . GLY A 1 218 ? -26.867 -3.316 28.788 1.00 55.81 218 GLY A C 1
ATOM 1766 O O . GLY A 1 218 ? -27.354 -2.399 29.433 1.00 55.81 218 GLY A O 1
ATOM 1767 N N . GLY A 1 219 ? -27.352 -4.562 28.840 1.00 55.66 219 GLY A N 1
ATOM 1768 C CA . GLY A 1 219 ? -28.458 -4.959 29.722 1.00 55.66 219 GLY A CA 1
ATOM 1769 C C . GLY A 1 219 ? -28.037 -5.364 31.140 1.00 55.66 219 GLY A C 1
ATOM 1770 O O . GLY A 1 219 ? -28.898 -5.490 31.998 1.00 55.66 219 GLY A O 1
ATOM 1771 N N . SER A 1 220 ? -26.740 -5.582 31.387 1.00 53.34 220 SER A N 1
ATOM 1772 C CA . SER A 1 220 ? -26.206 -6.050 32.681 1.00 53.34 220 SER A CA 1
ATOM 1773 C C . SER A 1 220 ? -25.308 -5.019 33.364 1.00 53.34 220 SER A C 1
ATOM 1775 O O . SER A 1 220 ? -24.830 -5.264 34.471 1.00 53.34 220 SER A O 1
ATOM 1777 N N . LEU A 1 221 ? -25.041 -3.888 32.710 1.00 50.56 221 LEU A N 1
ATOM 1778 C CA . LEU A 1 221 ? -24.326 -2.784 33.325 1.00 50.56 221 LEU A CA 1
ATOM 1779 C C . LEU A 1 221 ? -25.331 -1.985 34.165 1.00 50.56 221 LEU A C 1
ATOM 1781 O O . LEU A 1 221 ? -25.862 -0.970 33.717 1.00 50.56 221 LEU A O 1
ATOM 1785 N N . HIS A 1 222 ? -25.608 -2.452 35.384 1.00 56.41 222 HIS A N 1
ATOM 1786 C CA . HIS A 1 222 ? -26.085 -1.532 36.408 1.00 56.41 222 HIS A CA 1
ATOM 1787 C C . HIS A 1 222 ? -25.021 -0.442 36.526 1.00 56.41 222 HIS A C 1
ATOM 1789 O O . HIS A 1 222 ? -23.857 -0.712 36.824 1.00 56.41 222 HIS A O 1
ATOM 1795 N N . VAL A 1 223 ? -25.393 0.792 36.198 1.00 56.94 223 VAL A N 1
ATOM 1796 C CA . VAL A 1 223 ? -24.562 1.951 36.505 1.00 56.94 223 VAL A CA 1
ATOM 1797 C C . VAL A 1 223 ? -24.642 2.111 38.020 1.00 56.94 223 VAL A C 1
ATOM 1799 O O . VAL A 1 223 ? -25.538 2.784 38.519 1.00 56.94 223 VAL A O 1
ATOM 1802 N N . GLU A 1 224 ? -23.763 1.420 38.749 1.00 62.56 224 GLU A N 1
ATOM 1803 C CA . GLU A 1 224 ? -23.612 1.564 40.199 1.00 62.56 224 GLU A CA 1
ATOM 1804 C C . GLU A 1 224 ? -23.177 3.005 40.493 1.00 62.56 224 GLU A C 1
ATOM 1806 O O . GLU A 1 224 ? -21.999 3.366 40.425 1.00 62.56 224 GLU A O 1
ATOM 1811 N N . ASN A 1 225 ? -24.152 3.874 40.754 1.00 75.88 225 ASN A N 1
ATOM 1812 C CA . ASN A 1 225 ? -23.911 5.253 41.139 1.00 75.88 225 ASN A CA 1
ATOM 1813 C C . ASN A 1 225 ? -23.850 5.333 42.663 1.00 75.88 225 ASN A C 1
ATOM 1815 O O . ASN A 1 225 ? -24.796 5.786 43.304 1.00 75.88 225 ASN A O 1
ATOM 1819 N N . LEU A 1 226 ? -22.700 4.944 43.220 1.00 75.06 226 LEU A N 1
ATOM 1820 C CA . LEU A 1 226 ? -22.457 4.951 44.664 1.00 75.06 226 LEU A CA 1
ATOM 1821 C C . LEU A 1 226 ? -22.823 6.294 45.317 1.00 75.06 226 LEU A C 1
ATOM 1823 O O . LEU A 1 226 ? -23.367 6.320 46.412 1.00 75.06 226 LEU A O 1
ATOM 1827 N N . GLU A 1 227 ? -22.543 7.422 44.661 1.00 81.12 227 GLU A N 1
ATOM 1828 C CA . GLU A 1 227 ? -22.848 8.741 45.227 1.00 81.12 227 GLU A CA 1
ATOM 1829 C C . GLU A 1 227 ? -24.355 9.040 45.218 1.00 81.12 227 GLU A C 1
ATOM 1831 O O . GLU A 1 227 ? -24.879 9.588 46.185 1.00 81.12 227 GLU A O 1
ATOM 1836 N N . GLY A 1 228 ? -25.064 8.625 44.164 1.00 80.88 228 GLY A N 1
ATOM 1837 C CA . GLY A 1 228 ? -26.526 8.700 44.115 1.00 80.88 228 GLY A CA 1
ATOM 1838 C C . GLY A 1 228 ? -27.194 7.781 45.140 1.00 80.88 228 GLY A C 1
ATOM 1839 O O . GLY A 1 228 ? -28.212 8.142 45.729 1.00 80.88 228 GLY A O 1
ATOM 1840 N N . ASP A 1 229 ? -26.602 6.623 45.408 1.00 82.44 229 ASP A N 1
ATOM 1841 C CA . ASP A 1 229 ? -27.069 5.690 46.432 1.00 82.44 229 ASP A CA 1
ATOM 1842 C C . ASP A 1 229 ? -26.857 6.240 47.851 1.00 82.44 229 ASP A C 1
ATOM 1844 O O . ASP A 1 229 ? -27.751 6.152 48.702 1.00 82.44 229 ASP A O 1
ATOM 1848 N N . LEU A 1 230 ? -25.730 6.918 48.092 1.00 83.50 230 LEU A N 1
ATOM 1849 C CA . LEU A 1 230 ? -25.483 7.646 49.340 1.00 83.50 230 LEU A CA 1
ATOM 1850 C C . LEU A 1 230 ? -26.486 8.782 49.547 1.00 83.50 230 LEU A C 1
ATOM 1852 O O . LEU A 1 230 ? -27.016 8.943 50.644 1.00 83.50 230 LEU A O 1
ATOM 1856 N N . GLU A 1 231 ? -26.797 9.535 48.495 1.00 85.31 231 GLU A N 1
ATOM 1857 C CA . GLU A 1 231 ? -27.797 10.602 48.552 1.00 85.31 231 GLU A CA 1
ATOM 1858 C C . GLU A 1 231 ? -29.195 10.053 48.881 1.00 85.31 231 GLU A C 1
ATOM 1860 O O . GLU A 1 231 ? -29.890 10.580 49.753 1.00 85.31 231 GLU A O 1
ATOM 1865 N N . ARG A 1 232 ? -29.609 8.959 48.228 1.00 83.69 232 ARG A N 1
ATOM 1866 C CA . ARG A 1 232 ? -30.909 8.306 48.474 1.00 83.69 232 ARG A CA 1
ATOM 1867 C C . ARG A 1 232 ? -31.037 7.800 49.907 1.00 83.69 232 ARG A C 1
ATOM 1869 O O . ARG A 1 232 ? -32.063 8.027 50.549 1.00 83.69 232 ARG A O 1
ATOM 1876 N N . THR A 1 233 ? -30.004 7.129 50.404 1.00 85.19 233 THR A N 1
ATOM 1877 C CA . THR A 1 233 ? -29.979 6.567 51.764 1.00 85.19 233 THR A CA 1
ATOM 1878 C C . THR A 1 233 ? -29.905 7.658 52.834 1.00 85.19 233 THR A C 1
ATOM 1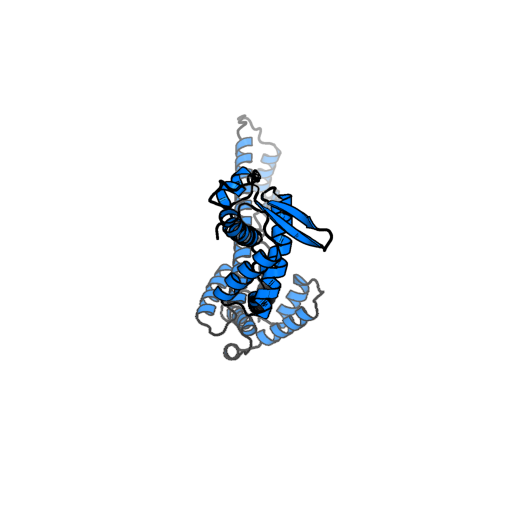880 O O . THR A 1 233 ? -30.607 7.563 53.841 1.00 85.19 233 THR A O 1
ATOM 1883 N N . TRP A 1 234 ? -29.155 8.741 52.598 1.00 84.88 234 TRP A N 1
ATOM 1884 C CA . TRP A 1 234 ? -29.125 9.903 53.490 1.00 84.88 234 TRP A CA 1
ATOM 1885 C C . TRP A 1 234 ? -30.468 10.637 53.527 1.00 84.88 234 TRP A C 1
ATOM 1887 O O . TRP A 1 234 ? -30.949 10.957 54.610 1.00 84.88 234 TRP A O 1
ATOM 1897 N N . ASN A 1 235 ? -31.122 10.845 52.380 1.00 83.94 235 ASN A N 1
ATOM 1898 C CA . ASN A 1 235 ? -32.452 11.460 52.325 1.00 83.94 235 ASN A CA 1
ATOM 1899 C C . ASN A 1 235 ? -33.509 10.615 53.057 1.00 83.94 235 ASN A C 1
ATOM 1901 O O . ASN A 1 235 ? -34.345 11.163 53.783 1.00 83.94 235 ASN A O 1
ATOM 1905 N N . ALA A 1 236 ? -33.453 9.285 52.919 1.00 83.94 236 ALA A N 1
ATOM 1906 C CA . ALA A 1 236 ? -34.323 8.366 53.653 1.00 83.94 236 ALA A CA 1
ATOM 1907 C C . ALA A 1 236 ? -34.111 8.487 55.172 1.00 83.94 236 ALA A C 1
ATOM 1909 O O . ALA A 1 236 ? -35.070 8.715 55.914 1.00 83.94 236 ALA A O 1
ATOM 1910 N N . LEU A 1 237 ? -32.855 8.444 55.620 1.00 83.25 237 LEU A N 1
ATOM 1911 C CA . LEU A 1 237 ? -32.467 8.624 57.020 1.00 83.25 237 LEU A CA 1
ATOM 1912 C C . LEU A 1 237 ? -32.901 9.998 57.557 1.00 83.25 237 LEU A C 1
ATOM 1914 O O . LEU A 1 237 ? -33.521 10.105 58.617 1.00 83.25 237 LEU A O 1
ATOM 1918 N N . ARG A 1 238 ? -32.670 11.064 56.790 1.00 81.38 238 ARG A N 1
ATOM 1919 C CA . ARG A 1 238 ? -33.047 12.435 57.141 1.00 81.38 238 ARG A CA 1
ATOM 1920 C C . ARG A 1 238 ? -34.551 12.589 57.342 1.00 81.38 238 ARG A C 1
ATOM 1922 O O . ARG A 1 238 ? -34.972 13.091 58.383 1.00 81.38 238 ARG A O 1
ATOM 1929 N N . SER A 1 239 ? -35.352 12.115 56.388 1.00 78.88 239 SER A N 1
ATOM 1930 C CA . SER A 1 239 ? -36.817 12.207 56.448 1.00 78.88 239 SER A CA 1
ATOM 1931 C C . SER A 1 239 ? -37.397 11.605 57.735 1.00 78.88 239 SER A C 1
ATOM 1933 O O . SER A 1 239 ? -38.367 12.128 58.285 1.00 78.88 239 SER A O 1
ATOM 1935 N N . ARG A 1 240 ? -36.753 10.558 58.265 1.00 75.88 240 ARG A N 1
ATOM 1936 C CA . ARG A 1 240 ? -37.132 9.899 59.517 1.00 75.88 240 ARG A CA 1
ATOM 1937 C C . ARG A 1 240 ? -36.592 10.617 60.751 1.00 75.88 240 ARG A C 1
ATOM 1939 O O . ARG A 1 240 ? -37.356 10.858 61.685 1.00 75.88 240 ARG A O 1
ATOM 1946 N N . THR A 1 241 ? -35.333 11.050 60.738 1.00 70.06 241 THR A N 1
ATOM 1947 C CA . THR A 1 241 ? -34.744 11.793 61.872 1.00 70.06 241 THR A CA 1
ATOM 1948 C C . THR A 1 241 ? -35.432 13.134 62.157 1.00 70.06 241 THR A C 1
ATOM 1950 O O . THR A 1 241 ? -35.599 13.481 63.325 1.00 70.06 241 THR A O 1
ATOM 1953 N N . ILE A 1 242 ? -35.938 13.837 61.133 1.00 64.06 242 ILE A N 1
ATOM 1954 C CA . ILE A 1 242 ? -36.731 15.073 61.302 1.00 64.06 242 ILE A CA 1
ATOM 1955 C C . ILE A 1 242 ? -38.053 14.801 62.043 1.00 64.06 242 ILE A C 1
ATOM 1957 O O . ILE A 1 242 ? -38.549 15.668 62.760 1.00 64.06 242 ILE A O 1
ATOM 1961 N N . SER A 1 243 ? -38.624 13.602 61.889 1.00 60.78 243 SER A N 1
ATOM 1962 C CA . SER A 1 243 ? -39.918 13.253 62.486 1.00 60.78 243 SER A CA 1
ATOM 1963 C C . SER A 1 243 ? -39.842 12.851 63.965 1.00 60.78 243 SER A C 1
ATOM 1965 O O . SER A 1 243 ? -40.772 13.169 64.701 1.00 60.78 243 SER A O 1
ATOM 1967 N N . ASN A 1 244 ? -38.749 12.213 64.412 1.00 58.16 244 ASN A N 1
ATOM 1968 C CA . ASN A 1 244 ? -38.662 11.617 65.756 1.00 58.16 244 ASN A CA 1
ATOM 1969 C C . ASN A 1 244 ? -37.417 11.988 66.588 1.00 58.16 244 ASN A C 1
ATOM 1971 O O . ASN A 1 244 ? -37.313 11.529 67.717 1.00 58.16 244 ASN A O 1
ATOM 1975 N N . ASN A 1 245 ? -36.497 12.831 66.099 1.00 55.91 245 ASN A N 1
ATOM 1976 C CA . ASN A 1 245 ? -35.302 13.316 66.825 1.00 55.91 245 ASN A CA 1
ATOM 1977 C C . ASN A 1 245 ? -34.398 12.222 67.454 1.00 55.91 245 ASN A C 1
ATOM 1979 O O . ASN A 1 245 ? -33.537 12.518 68.284 1.00 55.91 245 ASN A O 1
ATOM 1983 N N . GLU A 1 246 ? -34.577 10.965 67.046 1.00 64.81 246 GLU A N 1
ATOM 1984 C CA . GLU A 1 246 ? -33.911 9.773 67.575 1.00 64.81 246 GLU A CA 1
ATOM 1985 C C . GLU A 1 246 ? -33.313 8.924 66.441 1.00 64.81 246 GLU A C 1
ATOM 1987 O O . GLU A 1 246 ? -33.560 9.161 65.255 1.00 64.81 246 GLU A O 1
ATOM 1992 N N . SER A 1 247 ? -32.461 7.971 66.828 1.00 72.00 247 SER A N 1
ATOM 1993 C CA . SER A 1 247 ? -31.820 6.992 65.947 1.00 72.00 247 SER A CA 1
ATOM 1994 C C . SER A 1 247 ? -32.850 6.159 65.181 1.00 72.00 247 SER A C 1
ATOM 1996 O O . SER A 1 247 ? -33.864 5.759 65.744 1.00 72.00 247 SER A O 1
ATOM 1998 N N . THR A 1 248 ? -32.570 5.876 63.910 1.00 78.62 248 THR A N 1
ATOM 1999 C CA . THR A 1 248 ? -33.444 5.117 63.004 1.00 78.62 248 THR A CA 1
ATOM 2000 C C . THR A 1 248 ? -32.857 3.746 62.709 1.00 78.62 248 THR A C 1
ATOM 2002 O O . THR A 1 248 ? -31.663 3.653 62.411 1.00 78.62 248 THR A O 1
ATOM 2005 N N . ASP A 1 249 ? -33.681 2.704 62.717 1.00 84.50 249 ASP A N 1
ATOM 2006 C CA . ASP A 1 249 ? -33.230 1.347 62.408 1.00 84.50 249 ASP A CA 1
ATOM 2007 C C . ASP A 1 249 ? -32.953 1.159 60.911 1.00 84.50 249 ASP A C 1
ATOM 2009 O O . ASP A 1 249 ? -33.636 1.710 60.041 1.00 84.50 249 ASP A O 1
ATOM 2013 N N . LEU A 1 250 ? -31.942 0.345 60.594 1.00 83.38 250 LEU A N 1
ATOM 2014 C CA . LEU A 1 250 ? -31.533 0.081 59.212 1.00 83.38 250 LEU A CA 1
ATOM 2015 C C . LEU A 1 250 ? -32.639 -0.606 58.390 1.00 83.38 250 LEU A C 1
ATOM 2017 O O . LEU A 1 250 ? -32.758 -0.346 57.195 1.00 83.38 250 LEU A O 1
ATOM 2021 N N . SER A 1 251 ? -33.466 -1.444 59.020 1.00 83.12 251 SER A N 1
ATOM 2022 C CA . SER A 1 251 ? -34.615 -2.104 58.381 1.00 83.12 251 SER A CA 1
ATOM 2023 C C . SER A 1 251 ? -35.624 -1.098 57.827 1.00 83.12 251 SER A C 1
ATOM 2025 O O . SER A 1 251 ? -36.092 -1.251 56.703 1.00 83.12 251 SER A O 1
ATOM 2027 N N . GLU A 1 252 ? -35.891 -0.018 58.559 1.00 83.06 252 GLU A N 1
ATOM 2028 C CA . GLU A 1 252 ? -36.818 1.024 58.112 1.00 83.06 252 GLU A CA 1
ATOM 2029 C C . GLU A 1 252 ? -36.274 1.798 56.903 1.00 83.06 252 GLU A C 1
ATOM 2031 O O . GLU A 1 252 ? -37.033 2.222 56.030 1.00 83.06 252 GLU A O 1
ATOM 2036 N N . ILE A 1 253 ? -34.950 1.969 56.823 1.00 83.56 253 ILE A N 1
ATOM 2037 C CA . ILE A 1 253 ? -34.286 2.594 55.671 1.00 83.56 253 ILE A CA 1
ATOM 2038 C C . ILE A 1 253 ? -34.372 1.674 54.448 1.00 83.56 253 ILE A C 1
ATOM 2040 O O . ILE A 1 253 ? -34.646 2.155 53.346 1.00 83.56 253 ILE A O 1
ATOM 2044 N N . VAL A 1 254 ? -34.193 0.362 54.634 1.00 85.50 254 VAL A N 1
ATOM 2045 C CA . VAL A 1 254 ? -34.364 -0.643 53.571 1.00 85.50 254 VAL A CA 1
ATOM 2046 C C . VAL A 1 254 ? -35.784 -0.602 53.008 1.00 85.50 254 VAL A C 1
ATOM 2048 O O . VAL A 1 254 ? -35.943 -0.583 51.789 1.00 85.50 254 VAL A O 1
ATOM 2051 N N . ASP A 1 255 ? -36.806 -0.511 53.860 1.00 85.06 255 ASP A N 1
ATOM 2052 C CA . ASP A 1 255 ? -38.204 -0.453 53.416 1.00 85.06 255 ASP A CA 1
ATOM 2053 C C . ASP A 1 255 ? -38.489 0.791 52.558 1.00 85.06 255 ASP A C 1
ATOM 2055 O O . ASP A 1 255 ? -39.124 0.697 51.505 1.00 85.06 255 ASP A O 1
ATOM 2059 N N . ILE A 1 256 ? -37.952 1.955 52.942 1.00 83.75 256 ILE A N 1
ATOM 2060 C CA . ILE A 1 256 ? -38.097 3.202 52.171 1.00 83.75 256 ILE A CA 1
ATOM 2061 C C . ILE A 1 256 ? -37.389 3.102 50.815 1.00 83.75 256 ILE A C 1
ATOM 2063 O O . ILE A 1 256 ? -37.920 3.547 49.793 1.00 83.75 256 ILE A O 1
ATOM 2067 N N . LEU A 1 257 ? -36.185 2.527 50.787 1.00 83.38 257 LEU A N 1
ATOM 2068 C CA . LEU A 1 257 ? -35.437 2.334 49.545 1.00 83.38 257 LEU A CA 1
ATOM 2069 C C . LEU A 1 257 ? -36.150 1.344 48.625 1.00 83.38 257 LEU A C 1
ATOM 2071 O O . LEU A 1 257 ? -36.301 1.633 47.441 1.00 83.38 257 LEU A O 1
ATOM 2075 N N . LYS A 1 258 ? -36.690 0.253 49.176 1.00 84.94 258 LYS A N 1
ATOM 2076 C CA . LYS A 1 258 ? -37.510 -0.714 48.441 1.00 84.94 258 LYS A CA 1
ATOM 2077 C C . LYS A 1 258 ? -38.742 -0.047 47.832 1.00 84.94 258 LYS A C 1
ATOM 2079 O O . LYS A 1 258 ? -39.001 -0.220 46.643 1.00 84.94 258 LYS A O 1
ATOM 2084 N N . GLU A 1 259 ? -39.477 0.765 48.593 1.00 83.62 259 GLU A N 1
ATOM 2085 C CA . GLU A 1 259 ? -40.628 1.515 48.066 1.00 83.62 259 GLU A CA 1
ATOM 2086 C C . GLU A 1 259 ? -40.243 2.483 46.936 1.00 83.62 259 GLU A C 1
ATOM 2088 O O . GLU A 1 259 ? -40.987 2.629 45.961 1.00 83.62 259 GLU A O 1
ATOM 2093 N N . ASN A 1 260 ? -39.090 3.144 47.042 1.00 80.38 260 ASN A N 1
ATOM 2094 C CA . ASN A 1 260 ? -38.594 4.060 46.013 1.00 80.38 260 ASN A CA 1
ATOM 2095 C C . ASN A 1 260 ? -38.120 3.319 44.748 1.00 80.38 260 ASN A C 1
ATOM 2097 O O . ASN A 1 260 ? -38.393 3.778 43.633 1.00 80.38 260 ASN A O 1
ATOM 2101 N N . SER A 1 261 ? -37.489 2.152 44.899 1.00 78.12 261 SER A N 1
ATOM 2102 C CA . SER A 1 261 ? -37.100 1.273 43.788 1.00 78.12 261 SER A CA 1
ATOM 2103 C C . SER A 1 261 ? -38.322 0.681 43.075 1.00 78.12 261 SER A C 1
ATOM 2105 O O . SER A 1 261 ? -38.374 0.663 41.844 1.00 78.12 261 SER A O 1
ATOM 2107 N N . LEU A 1 262 ? -39.376 0.318 43.816 1.00 79.94 262 LEU A N 1
ATOM 2108 C CA . LEU A 1 262 ? -40.646 -0.143 43.238 1.00 79.94 262 LEU A CA 1
ATOM 2109 C C . LEU A 1 262 ? -41.362 0.952 42.441 1.00 79.94 262 LEU A C 1
ATOM 2111 O O . LEU A 1 262 ? -41.863 0.695 41.346 1.00 79.94 262 LEU A O 1
ATOM 2115 N N . LYS A 1 263 ? -41.369 2.195 42.942 1.00 76.75 263 LYS A N 1
ATOM 2116 C CA . LYS A 1 263 ? -41.909 3.357 42.205 1.00 76.75 263 LYS A CA 1
ATOM 2117 C C . LYS A 1 263 ? -41.134 3.652 40.918 1.00 76.75 263 LYS A C 1
ATOM 2119 O O . LYS A 1 263 ? -41.703 4.223 39.991 1.00 76.75 263 LYS A O 1
ATOM 2124 N N . SER A 1 264 ? -39.868 3.243 40.856 1.00 69.62 264 SER A N 1
ATOM 2125 C CA . SER A 1 264 ? -38.995 3.402 39.687 1.00 69.62 264 SER A CA 1
ATOM 2126 C C . SER A 1 264 ? -39.164 2.287 38.641 1.00 69.62 264 SER A C 1
ATOM 2128 O O . SER A 1 264 ? -38.560 2.365 37.575 1.00 69.62 264 SER A O 1
ATOM 2130 N N . GLY A 1 265 ? -40.018 1.285 38.902 1.00 72.62 265 GLY A N 1
ATOM 2131 C CA . GLY A 1 265 ? -40.370 0.223 37.950 1.00 72.62 265 GLY A CA 1
ATOM 2132 C C . GLY A 1 265 ? -39.528 -1.054 38.044 1.00 72.62 265 GLY A C 1
ATOM 2133 O O . GLY A 1 265 ? -39.602 -1.883 37.138 1.00 72.62 265 GLY A O 1
ATOM 2134 N N . ILE A 1 266 ? -38.743 -1.220 39.112 1.00 73.38 266 ILE A N 1
ATOM 2135 C CA . ILE A 1 266 ? -37.900 -2.403 39.355 1.00 73.38 266 ILE A CA 1
ATOM 2136 C C . ILE A 1 266 ? -38.766 -3.555 39.900 1.00 73.38 266 ILE A C 1
ATOM 2138 O O . ILE A 1 266 ? -39.758 -3.325 40.599 1.00 73.38 266 ILE A O 1
ATOM 2142 N N . GLY A 1 267 ? -38.428 -4.803 39.558 1.00 77.69 267 GLY A N 1
ATOM 2143 C CA . GLY A 1 267 ? -39.139 -5.993 40.043 1.00 77.69 267 GLY A CA 1
ATOM 2144 C C . GLY A 1 267 ? -39.037 -6.167 41.565 1.00 77.69 267 GLY A C 1
ATOM 2145 O O . GLY A 1 267 ? -38.068 -5.732 42.175 1.00 77.69 267 GLY A O 1
ATOM 2146 N N . LEU A 1 268 ? -40.026 -6.822 42.190 1.00 75.06 268 LEU A N 1
ATOM 2147 C CA . LEU A 1 268 ? -40.113 -6.964 43.656 1.00 75.06 268 LEU A CA 1
ATOM 2148 C C . LEU A 1 268 ? -38.871 -7.600 44.298 1.00 75.06 268 LEU A C 1
ATOM 2150 O O . LEU A 1 268 ? -38.371 -7.072 45.290 1.00 75.06 268 LEU A O 1
ATOM 2154 N N . ASP A 1 269 ? -38.374 -8.693 43.722 1.00 74.06 269 ASP A N 1
ATOM 2155 C CA . ASP A 1 269 ? -37.232 -9.436 44.269 1.00 74.06 269 ASP A CA 1
ATOM 2156 C C . ASP A 1 269 ? -35.910 -8.677 44.063 1.00 74.06 269 ASP A C 1
ATOM 2158 O O . ASP A 1 269 ? -35.048 -8.647 44.941 1.00 74.06 269 ASP A O 1
ATOM 2162 N N . GLU A 1 270 ? -35.771 -8.009 42.916 1.00 76.00 270 GLU A N 1
ATOM 2163 C CA . GLU A 1 270 ? -34.596 -7.206 42.573 1.00 76.00 270 GLU A CA 1
ATOM 2164 C C . GLU A 1 270 ? -34.516 -5.960 43.463 1.00 76.00 270 GLU A C 1
ATOM 2166 O O . GLU A 1 270 ? -33.484 -5.727 44.089 1.00 76.00 270 GLU A O 1
ATOM 2171 N N . ALA A 1 271 ? -35.635 -5.250 43.634 1.00 77.75 271 ALA A N 1
ATOM 2172 C CA . ALA A 1 271 ? -35.736 -4.078 44.500 1.00 77.75 271 ALA A CA 1
ATOM 2173 C C . ALA A 1 271 ? -35.438 -4.401 45.972 1.00 77.75 271 ALA A C 1
ATOM 2175 O O . ALA A 1 271 ? -34.871 -3.571 46.678 1.00 77.75 271 ALA A O 1
ATOM 2176 N N . GLU A 1 272 ? -35.809 -5.592 46.454 1.00 81.25 272 GLU A N 1
ATOM 2177 C CA . GLU A 1 272 ? -35.491 -6.020 47.819 1.00 81.25 272 GLU A CA 1
ATOM 2178 C C . GLU A 1 272 ? -33.996 -6.289 47.999 1.00 81.25 272 GLU A C 1
ATOM 2180 O O . GLU A 1 272 ? -33.397 -5.807 48.962 1.00 81.25 272 GLU A O 1
ATOM 2185 N N . SER A 1 273 ? -33.382 -7.009 47.056 1.00 79.94 273 SER A N 1
ATOM 2186 C CA . SER A 1 273 ? -31.945 -7.291 47.100 1.00 79.94 273 SER A CA 1
ATOM 2187 C C . SER A 1 273 ? -31.094 -6.024 46.952 1.00 79.94 273 SER A C 1
ATOM 2189 O O . SER A 1 273 ? -30.143 -5.829 47.709 1.00 79.94 273 SER A O 1
ATOM 2191 N N . GLU A 1 274 ? -31.480 -5.122 46.045 1.00 82.44 274 GLU A N 1
ATOM 2192 C CA . GLU A 1 274 ? -30.821 -3.834 45.835 1.00 82.44 274 GLU A CA 1
ATOM 2193 C C . GLU A 1 274 ? -30.956 -2.954 47.079 1.00 82.44 274 GLU A C 1
ATOM 2195 O O . GLU A 1 274 ? -29.956 -2.458 47.587 1.00 82.44 274 GLU A O 1
ATOM 2200 N N . ALA A 1 275 ? -32.163 -2.809 47.637 1.00 83.38 275 ALA A N 1
ATOM 2201 C CA . ALA A 1 275 ? -32.382 -1.973 48.814 1.00 83.38 275 ALA A CA 1
ATOM 2202 C C . ALA A 1 275 ? -31.571 -2.447 50.030 1.00 83.38 275 ALA A C 1
ATOM 2204 O O . ALA A 1 275 ? -31.011 -1.616 50.745 1.00 83.38 275 ALA A O 1
ATOM 2205 N N . GLN A 1 276 ? -31.461 -3.763 50.249 1.00 84.88 276 GLN A N 1
ATOM 2206 C CA . GLN A 1 276 ? -30.654 -4.327 51.337 1.00 84.88 276 GLN A CA 1
ATOM 2207 C C . GLN A 1 276 ? -29.160 -4.038 51.155 1.00 84.88 276 GLN A C 1
ATOM 2209 O O . GLN A 1 276 ? -28.504 -3.558 52.084 1.00 84.88 276 GLN A O 1
ATOM 2214 N N . VAL A 1 277 ? -28.619 -4.304 49.962 1.00 83.31 277 VAL A N 1
ATOM 2215 C CA . VAL A 1 277 ? -27.195 -4.091 49.659 1.00 83.31 277 VAL A CA 1
ATOM 2216 C C . VAL A 1 277 ? -26.856 -2.601 49.700 1.00 83.31 277 VAL A C 1
ATOM 2218 O O . VAL A 1 277 ? -25.887 -2.205 50.352 1.00 83.31 277 VAL A O 1
ATOM 2221 N N . THR A 1 278 ? -27.689 -1.764 49.087 1.00 86.12 278 THR A N 1
ATOM 2222 C CA . THR A 1 278 ? -27.509 -0.313 49.036 1.00 86.12 278 THR A CA 1
ATOM 2223 C C . THR A 1 278 ? -27.614 0.326 50.415 1.00 86.12 278 THR A C 1
ATOM 2225 O O . THR A 1 278 ? -26.785 1.172 50.747 1.00 86.12 278 THR A O 1
ATOM 2228 N N . ALA A 1 279 ? -28.568 -0.086 51.258 1.00 86.12 279 ALA A N 1
ATOM 2229 C CA . ALA A 1 279 ? -28.667 0.407 52.632 1.00 86.12 279 ALA A CA 1
ATOM 2230 C C . ALA A 1 279 ? -27.427 0.044 53.455 1.00 86.12 279 ALA A C 1
ATOM 2232 O O . ALA A 1 279 ? -26.870 0.899 54.145 1.00 86.12 279 ALA A O 1
ATOM 2233 N N . LEU A 1 280 ? -26.961 -1.205 53.355 1.00 85.31 280 LEU A N 1
ATOM 2234 C CA . LEU A 1 280 ? -25.802 -1.682 54.103 1.00 85.31 280 LEU A CA 1
ATOM 2235 C C . LEU A 1 280 ? -24.522 -0.950 53.676 1.00 85.31 280 LEU A C 1
ATOM 2237 O O . LEU A 1 280 ? -23.833 -0.375 54.520 1.00 85.31 280 LEU A O 1
ATOM 2241 N N . ILE A 1 281 ? -24.220 -0.927 52.375 1.00 85.69 281 ILE A N 1
ATOM 2242 C CA . ILE A 1 281 ? -23.010 -0.285 51.847 1.00 85.69 281 ILE A CA 1
ATOM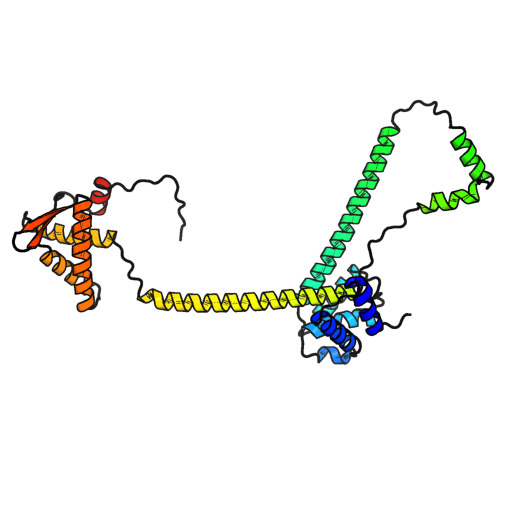 2243 C C . ILE A 1 281 ? -23.051 1.216 52.135 1.00 85.69 281 ILE A C 1
ATOM 2245 O O . ILE A 1 281 ? -22.093 1.766 52.684 1.00 85.69 281 ILE A O 1
ATOM 2249 N N . SER A 1 282 ? -24.173 1.878 51.849 1.00 86.62 282 SER A N 1
ATOM 2250 C CA . SER A 1 282 ? -24.293 3.313 52.090 1.00 86.62 282 SER A CA 1
ATOM 2251 C C . SER A 1 282 ? -24.222 3.668 53.570 1.00 86.62 282 SER A C 1
ATOM 2253 O O . SER A 1 282 ? -23.595 4.666 53.901 1.00 86.62 282 SER A O 1
ATOM 2255 N N . SER A 1 283 ? -24.757 2.848 54.482 1.00 85.50 283 SER A N 1
ATOM 2256 C CA . SER A 1 283 ? -24.608 3.085 55.927 1.00 85.50 283 SER A CA 1
ATOM 2257 C C . SER A 1 283 ? -23.138 3.095 56.367 1.00 85.50 283 SER A C 1
ATOM 2259 O O . SER A 1 283 ? -22.709 3.975 57.118 1.00 85.50 283 SER A O 1
ATOM 2261 N N . LEU A 1 284 ? -22.323 2.183 55.828 1.00 85.94 284 LEU A N 1
ATOM 2262 C CA . LEU A 1 284 ? -20.891 2.112 56.115 1.00 85.94 284 LEU A CA 1
ATOM 2263 C C . LEU A 1 284 ? -20.142 3.336 55.568 1.00 85.94 284 LEU A C 1
ATOM 2265 O O . LEU A 1 284 ? -19.276 3.905 56.230 1.00 85.94 284 LEU A O 1
ATOM 2269 N N . PHE A 1 285 ? -20.484 3.774 54.360 1.00 84.62 285 PHE A N 1
ATOM 2270 C CA . PHE A 1 285 ? -19.863 4.951 53.756 1.00 84.62 285 PHE A CA 1
ATOM 2271 C C . PHE A 1 285 ? -20.319 6.255 54.412 1.00 84.62 285 PHE A C 1
ATOM 2273 O O . 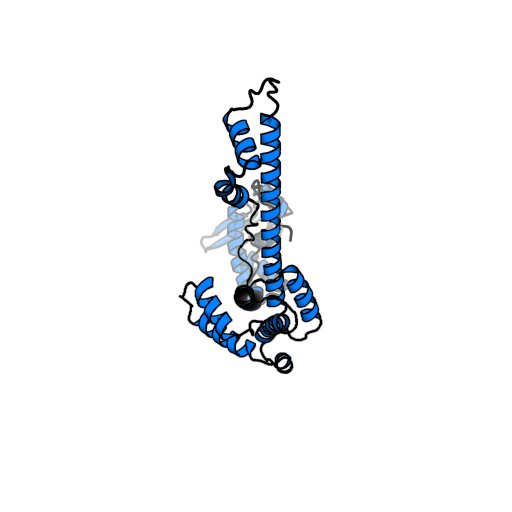PHE A 1 285 ? -19.490 7.144 54.617 1.00 84.62 285 PHE A O 1
ATOM 2280 N N . LEU A 1 286 ? -21.598 6.371 54.777 1.00 85.44 286 LEU A N 1
ATOM 2281 C CA . LEU A 1 286 ? -22.134 7.526 55.492 1.00 85.44 286 LEU A CA 1
ATOM 2282 C C . LEU A 1 286 ? -21.472 7.677 56.864 1.00 85.44 286 LEU A C 1
ATOM 2284 O O . LEU A 1 286 ? -21.152 8.796 57.263 1.00 85.44 286 LEU A O 1
ATOM 2288 N N . THR A 1 287 ? -21.197 6.567 57.550 1.00 86.19 287 THR A N 1
ATOM 2289 C CA . THR A 1 287 ? -20.465 6.595 58.823 1.00 86.19 287 THR A CA 1
ATOM 2290 C C . THR A 1 287 ? -18.992 6.905 58.659 1.00 86.19 287 THR A C 1
ATOM 2292 O O . THR A 1 287 ? -18.487 7.812 59.318 1.00 86.19 287 THR A O 1
ATOM 2295 N N . HIS A 1 288 ? -18.307 6.243 57.727 1.00 83.69 288 HIS A N 1
ATOM 2296 C CA . HIS A 1 288 ? -16.898 6.520 57.451 1.00 83.69 288 HIS A CA 1
ATOM 2297 C C . HIS A 1 288 ? -16.661 7.985 57.055 1.00 83.69 288 HIS A C 1
ATOM 2299 O O . HIS A 1 288 ? -15.674 8.597 57.457 1.00 83.69 288 HIS A O 1
ATOM 2305 N N . ARG A 1 289 ? -17.568 8.565 56.260 1.00 82.62 289 ARG A N 1
ATOM 2306 C CA . ARG A 1 289 ? -17.479 9.960 55.815 1.00 82.62 289 ARG A CA 1
ATOM 2307 C C . ARG A 1 289 ? -17.992 10.973 56.852 1.00 82.62 289 ARG A C 1
ATOM 2309 O O . ARG A 1 289 ? -17.888 12.166 56.590 1.00 82.62 289 ARG A O 1
ATOM 2316 N N . GLY A 1 290 ? -18.497 10.533 58.008 1.00 79.88 290 GLY A N 1
ATOM 2317 C CA . GLY A 1 290 ? -18.902 11.407 59.117 1.00 79.88 290 GLY A CA 1
ATOM 2318 C C . GLY A 1 290 ? -20.277 12.070 58.965 1.00 79.88 290 GLY A C 1
ATOM 2319 O O . GLY A 1 290 ? -20.528 13.108 59.579 1.00 79.88 290 GLY A O 1
ATOM 2320 N N . TYR A 1 291 ? -21.165 11.502 58.146 1.00 81.44 291 TYR A N 1
ATOM 2321 C CA . TYR A 1 291 ? -22.545 11.977 57.993 1.00 81.44 291 TYR A CA 1
ATOM 2322 C C . TYR A 1 291 ? -23.487 11.407 59.056 1.00 81.44 291 TYR A C 1
ATOM 2324 O O . TYR A 1 291 ? -24.414 12.088 59.492 1.00 81.44 291 TYR A O 1
ATOM 2332 N N . ALA A 1 292 ? -23.252 10.160 59.464 1.00 83.19 292 ALA A N 1
ATOM 2333 C CA . ALA A 1 292 ? -24.074 9.447 60.430 1.00 83.19 292 ALA A CA 1
ATOM 2334 C C . ALA A 1 292 ? -23.207 8.684 61.438 1.00 83.19 292 ALA A C 1
ATOM 2336 O O . ALA A 1 292 ? -22.057 8.350 61.161 1.00 83.19 292 ALA A O 1
ATOM 2337 N N . GLU A 1 293 ? -23.770 8.393 62.602 1.00 83.62 293 GLU A N 1
ATOM 2338 C CA . GLU A 1 293 ? -23.195 7.498 63.604 1.00 83.62 293 GLU A CA 1
ATOM 2339 C C . GLU A 1 293 ? -23.955 6.165 63.576 1.00 83.62 293 GLU A C 1
ATOM 2341 O O . GLU A 1 293 ? -25.179 6.161 63.438 1.00 83.62 293 GLU A O 1
ATOM 2346 N N . VAL A 1 294 ? -23.235 5.043 63.673 1.00 86.50 294 VAL A N 1
ATOM 2347 C CA . VAL A 1 294 ? -23.823 3.698 63.773 1.00 86.50 294 VAL A CA 1
ATOM 2348 C C . VAL A 1 294 ? -23.678 3.191 65.195 1.00 86.50 294 VAL A C 1
ATOM 2350 O O . VAL A 1 294 ? -22.575 3.172 65.743 1.00 86.50 294 VAL A O 1
ATOM 2353 N N . SER A 1 295 ? -24.782 2.705 65.744 1.00 83.19 295 SER A N 1
ATOM 2354 C CA . SER A 1 295 ? -24.831 1.908 66.965 1.00 83.19 295 SER A CA 1
ATOM 2355 C C . SER A 1 295 ? -25.402 0.526 66.663 1.00 83.19 295 SER A C 1
ATOM 2357 O O . SER A 1 295 ? -26.224 0.359 65.763 1.00 83.19 295 SER A O 1
ATOM 2359 N N . GLN A 1 296 ? -24.940 -0.480 67.404 1.00 85.31 296 GLN A N 1
ATOM 2360 C CA . GLN A 1 296 ? -25.477 -1.833 67.336 1.00 85.31 296 GLN A CA 1
ATOM 2361 C C . GLN A 1 296 ? -25.845 -2.308 68.738 1.00 85.31 296 GLN A C 1
ATOM 2363 O O . GLN A 1 296 ? -25.020 -2.250 69.654 1.00 85.31 296 GLN A O 1
ATOM 2368 N N . ASP A 1 297 ? -27.067 -2.809 68.880 1.00 83.38 297 ASP A N 1
ATOM 2369 C CA . ASP A 1 297 ? -27.569 -3.328 70.148 1.00 83.38 297 ASP A CA 1
ATOM 2370 C C . ASP A 1 297 ? -27.112 -4.774 70.388 1.00 83.38 297 ASP A C 1
ATOM 2372 O O . ASP A 1 297 ? -26.664 -5.477 69.480 1.00 83.38 297 ASP A O 1
ATOM 2376 N N . SER A 1 298 ? -27.268 -5.269 71.622 1.00 73.94 298 SER A N 1
ATOM 2377 C CA . SER A 1 298 ? -26.892 -6.641 72.014 1.00 73.94 298 SER A CA 1
ATOM 2378 C C . SER A 1 298 ? -27.626 -7.749 71.246 1.00 73.94 298 SER A C 1
ATOM 2380 O O . SER A 1 298 ? -27.191 -8.898 71.268 1.00 73.94 298 SER A O 1
ATOM 2382 N N . GLU A 1 299 ? -28.726 -7.408 70.574 1.00 75.75 299 GLU A N 1
ATOM 2383 C CA . GLU A 1 299 ? -29.515 -8.303 69.716 1.00 75.75 299 GLU A CA 1
ATOM 2384 C C . GLU A 1 299 ? -29.072 -8.266 68.242 1.00 75.75 299 GLU A C 1
ATOM 2386 O O . GLU A 1 299 ? -29.582 -9.024 67.422 1.00 75.75 299 GLU A O 1
ATOM 2391 N N . GLY A 1 300 ? -28.095 -7.418 67.902 1.00 74.38 300 GLY A N 1
ATOM 2392 C CA . GLY A 1 300 ? -27.534 -7.297 66.558 1.00 74.38 300 GLY A CA 1
ATOM 2393 C C . GLY A 1 300 ? -28.219 -6.264 65.660 1.00 74.38 300 GLY A C 1
ATOM 2394 O O . GLY A 1 300 ? -27.761 -6.078 64.532 1.00 74.38 300 GLY A O 1
ATOM 2395 N N . ASN A 1 301 ? -29.253 -5.571 66.146 1.00 81.00 301 ASN A N 1
ATOM 2396 C CA . ASN A 1 301 ? -29.961 -4.523 65.405 1.00 81.00 301 ASN A CA 1
ATOM 2397 C C . ASN A 1 301 ? -29.061 -3.296 65.204 1.00 81.00 301 ASN A C 1
ATOM 2399 O O . ASN A 1 301 ? -28.425 -2.835 66.151 1.00 81.00 301 ASN A O 1
ATOM 2403 N N . ILE A 1 302 ? -28.998 -2.797 63.966 1.00 82.88 302 ILE A N 1
ATOM 2404 C CA . ILE A 1 302 ? -28.170 -1.651 63.571 1.00 82.88 302 ILE A CA 1
ATOM 2405 C C . ILE A 1 302 ? -29.055 -0.410 63.513 1.00 82.88 302 ILE A C 1
ATOM 2407 O O . ILE A 1 302 ? -29.985 -0.350 62.704 1.00 82.88 302 ILE A O 1
ATOM 2411 N N . SER A 1 303 ? -28.714 0.587 64.321 1.00 83.62 303 SER A N 1
ATOM 2412 C CA . SER A 1 303 ? -29.364 1.890 64.340 1.00 83.62 303 SER A CA 1
ATOM 2413 C C . SER A 1 303 ? -28.405 2.976 63.853 1.00 83.62 303 SER A C 1
ATOM 2415 O O . SER A 1 303 ? -27.201 2.966 64.121 1.00 83.62 303 SER A O 1
ATOM 2417 N N . LEU A 1 304 ? -28.946 3.906 63.073 1.00 82.88 304 LEU A N 1
ATOM 2418 C CA . LEU A 1 304 ? -28.237 5.013 62.447 1.00 82.88 304 LEU A CA 1
ATOM 2419 C C . LEU A 1 304 ? -28.737 6.336 63.020 1.00 82.88 304 LEU A C 1
ATOM 2421 O O . LEU A 1 304 ? -29.941 6.579 63.095 1.00 82.88 304 LEU A O 1
ATOM 2425 N N . LYS A 1 305 ? -27.818 7.229 63.376 1.00 83.19 305 LYS A N 1
ATOM 2426 C CA . LYS A 1 305 ? -28.138 8.576 63.852 1.00 83.19 305 LYS A CA 1
ATOM 2427 C C . LYS A 1 305 ? -27.552 9.626 62.918 1.00 83.19 305 LYS A C 1
ATOM 2429 O O . LYS A 1 305 ? -26.352 9.621 62.660 1.00 83.19 305 LYS A O 1
ATOM 2434 N N . ASN A 1 306 ? -28.386 10.548 62.436 1.00 82.12 306 ASN A N 1
ATOM 2435 C CA . ASN A 1 306 ? -27.914 11.687 61.646 1.00 82.12 306 ASN A CA 1
ATOM 2436 C C . ASN A 1 306 ? -27.135 12.667 62.533 1.00 82.12 306 ASN A C 1
ATOM 2438 O O . ASN A 1 306 ? -27.651 13.101 63.564 1.00 82.12 306 ASN A O 1
ATOM 2442 N N . LEU A 1 307 ? -25.927 13.046 62.118 1.00 79.69 307 LEU A N 1
ATOM 2443 C CA . LEU A 1 307 ? -25.113 14.040 62.825 1.00 79.69 307 LEU A CA 1
ATOM 2444 C C . LEU A 1 307 ? -25.377 15.476 62.340 1.00 79.69 307 LEU A C 1
ATOM 2446 O O . LEU A 1 307 ? -25.032 16.424 63.042 1.00 79.69 307 LEU A O 1
ATOM 2450 N N . HIS A 1 308 ? -26.006 15.644 61.171 1.00 78.56 308 HIS A N 1
ATOM 2451 C CA . HIS A 1 308 ? -26.210 16.938 60.508 1.00 78.56 308 HIS A CA 1
ATOM 2452 C C . HIS A 1 308 ? -27.700 17.168 60.228 1.00 78.56 308 HIS A C 1
ATOM 2454 O O . HIS A 1 308 ? -28.186 16.973 59.114 1.00 78.56 308 HIS A O 1
ATOM 2460 N N . LEU A 1 309 ? -28.441 17.535 61.275 1.00 71.38 309 LEU A N 1
ATOM 2461 C CA . LEU A 1 309 ? -29.896 17.751 61.223 1.00 71.38 309 LEU A CA 1
ATOM 2462 C C . LEU A 1 309 ? -30.285 19.074 60.537 1.00 71.38 309 LEU A C 1
ATOM 2464 O O . LEU A 1 309 ? -31.364 19.160 59.953 1.00 71.38 309 LEU A O 1
ATOM 2468 N N . ASP A 1 310 ? -29.395 20.070 60.579 1.00 69.06 310 ASP A N 1
ATOM 2469 C CA . ASP A 1 310 ? -29.644 21.437 60.098 1.00 69.06 310 ASP A CA 1
ATOM 2470 C C . ASP A 1 310 ? -29.397 21.622 58.589 1.00 69.06 310 ASP A C 1
ATOM 2472 O O . ASP A 1 310 ? -29.725 22.667 58.032 1.00 69.06 310 ASP A O 1
ATOM 2476 N N . ASP A 1 311 ? -28.801 20.634 57.915 1.00 73.88 311 ASP A N 1
ATOM 2477 C CA . ASP A 1 311 ? -28.447 20.736 56.499 1.00 73.88 311 ASP A CA 1
ATOM 2478 C C . ASP A 1 311 ? -29.553 20.182 55.596 1.00 73.88 311 ASP A C 1
ATOM 2480 O O . ASP A 1 311 ? -30.030 19.061 55.787 1.00 73.88 311 ASP A O 1
ATOM 2484 N N . ASP A 1 312 ? -29.932 20.972 54.586 1.00 71.56 312 ASP A N 1
ATOM 2485 C CA . ASP A 1 312 ? -31.029 20.645 53.673 1.00 71.56 312 ASP A CA 1
ATOM 2486 C C . ASP A 1 312 ? -30.615 19.825 52.444 1.00 71.56 312 ASP A C 1
ATOM 2488 O O . ASP A 1 312 ? -31.389 18.990 51.973 1.00 71.56 312 ASP A O 1
ATOM 2492 N N . ASP A 1 313 ? -29.385 20.019 51.967 1.00 77.75 313 ASP A N 1
ATOM 2493 C CA . ASP A 1 313 ? -28.904 19.483 50.693 1.00 77.75 313 ASP A CA 1
ATOM 2494 C C . ASP A 1 313 ? -27.701 18.551 50.884 1.00 77.75 313 ASP A C 1
ATOM 2496 O O . ASP A 1 313 ? -26.656 18.941 51.410 1.00 77.75 313 ASP A O 1
ATOM 2500 N N . PHE A 1 314 ? -27.797 17.327 50.354 1.00 78.12 314 PHE A N 1
ATOM 2501 C CA . PHE A 1 314 ? -26.712 16.341 50.413 1.00 78.12 314 PHE A CA 1
ATOM 2502 C C . PHE A 1 314 ? -25.436 16.825 49.703 1.00 78.12 314 PHE A C 1
ATOM 2504 O O . PHE A 1 314 ? -24.316 16.572 50.152 1.00 78.12 314 PHE A O 1
ATOM 2511 N N . SER A 1 315 ? -25.584 17.560 48.599 1.00 76.94 315 SER A N 1
ATOM 2512 C CA . SER A 1 315 ? -24.454 18.069 47.814 1.00 76.94 315 SER A CA 1
ATOM 2513 C C . SER A 1 315 ? -23.668 19.167 48.546 1.00 76.94 315 SER A C 1
ATOM 2515 O O . SER A 1 315 ? -22.435 19.195 48.487 1.00 76.94 315 SER A O 1
ATOM 2517 N N . THR A 1 316 ? -24.350 20.053 49.276 1.00 76.44 316 THR A N 1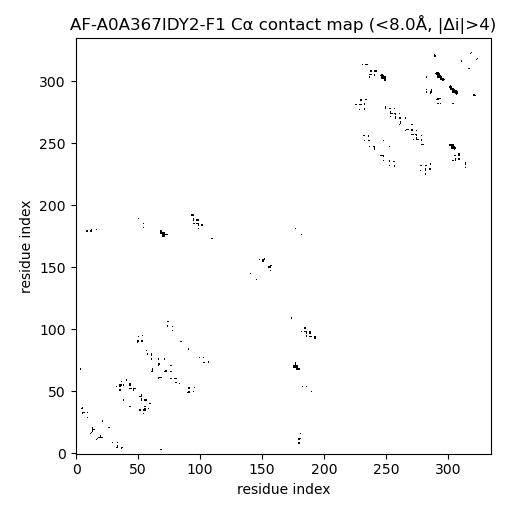
ATOM 2518 C CA . THR A 1 316 ? -23.721 21.143 50.040 1.00 76.44 316 THR A CA 1
ATOM 2519 C C . THR A 1 316 ? -23.033 20.599 51.291 1.00 76.44 316 THR A C 1
ATOM 2521 O O . THR A 1 316 ? -21.874 20.932 51.553 1.00 76.44 316 THR A O 1
ATOM 2524 N N . LEU A 1 317 ? -23.693 19.670 51.982 1.00 78.38 317 LEU A N 1
ATOM 2525 C CA . LEU A 1 317 ? -23.166 18.881 53.093 1.00 78.38 317 LEU A CA 1
ATOM 2526 C C . LEU A 1 317 ? -21.902 18.105 52.686 1.00 78.38 317 LEU A C 1
ATOM 2528 O O . LEU A 1 317 ? -20.877 18.163 53.368 1.00 78.38 317 LEU A O 1
ATOM 2532 N N . THR A 1 318 ? -21.937 17.431 51.535 1.00 79.38 318 THR A N 1
ATOM 2533 C CA . THR A 1 318 ? -20.799 16.664 51.015 1.00 79.38 318 THR A CA 1
ATOM 2534 C C . THR A 1 318 ? -19.613 17.549 50.676 1.00 79.38 318 THR A C 1
ATOM 2536 O O . THR A 1 318 ? -18.493 17.231 51.063 1.00 79.38 318 THR A O 1
ATOM 2539 N N . ASN A 1 319 ? -19.839 18.706 50.054 1.00 77.69 319 ASN A N 1
ATOM 2540 C CA . ASN A 1 319 ? -18.766 19.664 49.786 1.00 77.69 319 ASN A CA 1
ATOM 2541 C C . ASN A 1 319 ? -18.156 20.263 51.067 1.00 77.69 319 ASN A C 1
ATOM 2543 O O . ASN A 1 319 ? -16.984 20.642 51.052 1.00 77.69 319 ASN A O 1
ATOM 2547 N N . ARG A 1 320 ? -18.922 20.343 52.166 1.00 77.00 320 ARG A N 1
ATOM 2548 C CA . ARG A 1 320 ? -18.443 20.821 53.473 1.00 77.00 320 ARG A CA 1
ATOM 2549 C C . ARG A 1 320 ? -17.606 19.774 54.208 1.00 77.00 320 ARG A C 1
ATOM 2551 O O . ARG A 1 320 ? -16.577 20.120 54.779 1.00 77.00 320 ARG A O 1
ATOM 2558 N N . ILE A 1 321 ? -18.064 18.523 54.223 1.00 75.69 321 ILE A N 1
ATOM 2559 C CA . ILE A 1 321 ? -17.465 17.441 55.022 1.00 75.69 321 ILE A CA 1
ATOM 2560 C C . ILE A 1 321 ? -16.340 16.735 54.254 1.00 75.69 321 ILE A C 1
ATOM 2562 O O . ILE A 1 321 ? -15.309 16.408 54.834 1.00 75.69 321 ILE A O 1
ATOM 2566 N N . ASN A 1 322 ? -16.502 16.553 52.942 1.00 70.31 322 ASN A N 1
ATOM 2567 C CA . ASN A 1 322 ? -15.521 15.940 52.047 1.00 70.31 322 ASN A CA 1
ATOM 2568 C C . ASN A 1 322 ? -15.366 16.772 50.763 1.00 70.31 322 ASN A C 1
ATOM 2570 O O . ASN A 1 322 ? -15.872 16.388 49.702 1.00 70.31 322 ASN A O 1
ATOM 2574 N N . PRO A 1 323 ? -14.656 17.915 50.817 1.00 71.94 323 PRO A N 1
ATOM 2575 C CA . PRO A 1 323 ? -14.372 18.688 49.618 1.00 71.94 323 PRO A CA 1
ATOM 2576 C C . PRO A 1 323 ? -13.592 17.818 48.628 1.00 71.94 323 PRO A C 1
ATOM 2578 O O . PRO A 1 323 ? -12.535 17.276 48.962 1.00 71.94 323 PRO A O 1
ATOM 2581 N N . LYS A 1 324 ? -14.098 17.685 47.394 1.00 62.16 324 LYS A N 1
ATOM 2582 C CA . LYS A 1 324 ? -13.378 16.971 46.332 1.00 62.16 324 LYS A CA 1
ATOM 2583 C C . LYS A 1 324 ? -11.996 17.604 46.187 1.00 62.16 324 LYS A C 1
ATOM 2585 O O . LYS A 1 324 ? -11.887 18.794 45.879 1.00 62.16 324 LYS A O 1
ATOM 2590 N N . SER A 1 325 ? -10.941 16.824 46.417 1.00 48.75 325 SER A N 1
ATOM 2591 C CA . SER A 1 325 ? -9.585 17.275 46.145 1.00 48.75 325 SER A CA 1
ATOM 2592 C C . SER A 1 325 ? -9.512 17.642 44.664 1.00 48.75 325 SER A C 1
ATOM 2594 O O . SER A 1 325 ? -9.715 16.812 43.778 1.00 48.75 325 SER A O 1
ATOM 2596 N N . LYS A 1 326 ? -9.263 18.921 44.368 1.00 45.47 326 LYS A N 1
ATOM 2597 C CA . LYS A 1 326 ? -8.825 19.313 43.029 1.00 45.47 326 LYS A CA 1
ATOM 2598 C C . LYS A 1 326 ? -7.443 18.695 42.834 1.00 45.47 326 LYS A C 1
ATOM 2600 O O . LYS A 1 326 ? -6.442 19.291 43.221 1.00 45.47 326 LYS A O 1
ATOM 2605 N N . LEU A 1 327 ? -7.389 17.486 42.282 1.00 39.75 327 LEU A N 1
ATOM 2606 C CA . LEU A 1 327 ? -6.170 16.972 41.669 1.00 39.75 327 LEU A CA 1
ATOM 2607 C C . LEU A 1 327 ? -5.749 17.987 40.590 1.00 39.75 327 LEU A C 1
ATOM 2609 O O . LEU A 1 327 ? -6.572 18.331 39.734 1.00 39.75 327 LEU A O 1
ATOM 2613 N N . PRO A 1 328 ? -4.522 18.533 40.633 1.00 41.75 328 PRO A N 1
ATOM 2614 C CA . PRO A 1 328 ? -4.069 19.450 39.607 1.00 41.75 328 PRO A CA 1
ATOM 2615 C C . PRO A 1 328 ? -3.753 18.625 38.357 1.00 41.75 328 PRO A C 1
ATOM 2617 O O . PRO A 1 328 ? -2.832 17.817 38.359 1.00 41.75 328 PRO A O 1
ATOM 2620 N N . GLY A 1 329 ? -4.522 18.834 37.291 1.00 45.34 329 GLY A N 1
ATOM 2621 C CA . GLY A 1 329 ? -4.232 18.272 35.972 1.00 45.34 329 GLY A CA 1
ATOM 2622 C C . GLY A 1 329 ? -4.961 16.964 35.678 1.00 45.34 329 GLY A C 1
ATOM 2623 O O . GLY A 1 329 ? -4.422 15.877 35.839 1.00 45.34 329 GLY A O 1
ATOM 2624 N N . GLY A 1 330 ? -6.179 17.086 35.164 1.00 31.89 330 GLY A N 1
ATOM 2625 C CA . GLY A 1 330 ? -6.913 16.002 34.526 1.00 31.89 330 GLY A CA 1
ATOM 2626 C C . GLY A 1 330 ? -7.791 16.614 33.451 1.00 31.89 330 GLY A C 1
ATOM 2627 O O . GLY A 1 330 ? -8.737 17.331 33.757 1.00 31.89 330 GLY A O 1
ATOM 2628 N N . ILE A 1 331 ? -7.382 16.419 32.204 1.00 34.03 331 ILE A N 1
ATOM 2629 C CA . ILE A 1 331 ? -7.995 16.939 30.984 1.00 34.03 331 ILE A CA 1
ATOM 2630 C C . ILE A 1 331 ? -9.491 16.610 30.975 1.00 34.03 331 ILE A C 1
ATOM 2632 O O . ILE A 1 331 ? -9.880 15.455 31.131 1.00 34.03 331 ILE A O 1
ATOM 2636 N N . ILE A 1 332 ? -10.313 17.640 30.774 1.00 32.41 332 ILE A N 1
ATOM 2637 C CA . ILE A 1 332 ? -11.729 17.490 30.449 1.00 32.41 332 ILE A CA 1
ATOM 2638 C C . ILE A 1 332 ? -11.783 16.886 29.042 1.00 32.41 332 ILE A C 1
ATOM 2640 O O . ILE A 1 332 ? -11.537 17.581 28.057 1.00 32.41 332 ILE A O 1
ATOM 2644 N N . PHE A 1 333 ? -12.061 15.587 28.946 1.00 29.92 333 PHE A N 1
ATOM 2645 C CA . PHE A 1 333 ? -12.660 15.036 27.738 1.00 29.92 333 PHE A CA 1
ATOM 2646 C C . PHE A 1 333 ? -14.137 15.425 27.770 1.00 29.92 333 PHE A C 1
ATOM 2648 O O . PHE A 1 333 ? -14.883 14.962 28.629 1.00 29.92 333 PHE A O 1
ATOM 2655 N N . ASN A 1 334 ? -14.522 16.331 26.872 1.00 31.00 334 ASN A N 1
ATOM 2656 C CA . ASN A 1 334 ? -15.921 16.532 26.522 1.00 31.00 334 ASN A CA 1
ATOM 2657 C C . ASN A 1 334 ? -16.369 15.320 25.692 1.00 31.00 334 ASN A C 1
ATOM 2659 O O . ASN A 1 334 ? -15.755 15.038 24.659 1.00 31.00 334 ASN A O 1
ATOM 2663 N N . GLU A 1 335 ? -17.412 14.632 26.154 1.00 31.58 335 GLU A N 1
ATOM 2664 C CA . GLU A 1 335 ? -18.388 13.996 25.260 1.00 31.58 335 GLU A CA 1
ATOM 2665 C C . GLU A 1 335 ? -19.326 15.058 24.680 1.00 31.58 335 GLU A C 1
ATOM 2667 O O . GLU A 1 335 ? -19.666 16.015 25.421 1.00 31.58 335 GLU A O 1
#

Nearest PDB structures (foldseek):
  8t8f-assembly1_G  TM=4.632E-01  e=1.242E+00  Saccharomyces cerevisiae W303
  7qcd-assembly1_F  TM=2.280E-01  e=1.087E-01  Saccharomyces cerevisiae S288C
  5dfn-assembly2_B  TM=5.654E-01  e=5.583E+00  Tetrahymena thermophila
  5dok-assembly2_B  TM=5.637E-01  e=5.880E+00  Tetrahymena thermophila
  8j07-assembly1_d3  TM=1.951E-01  e=1.609E+00  Homo sapiens

Foldseek 3Di:
DPDDALVVLLVCCCVPVVVVDDDPVRVVVSVVLNVLLPDDPVCLLVDPDLLSSLSNLLSVCVVPPVADQQFGPLVVSLVSSVVVVVVHPSHPPQLSVQLSVVSVVVVVVLVVVVVVVVVVVVVVVVVVVVVPPPDPVDPPCPVVNVVVVVCVVVVVCVVVVVVVCVPVDPPPPDRGDGNSNSVVSSVVSVVVVVVVVVVVVVVVVVVVVVVVVCVVCVVVPPVPPLLVLLQLLLVLQLVVCVVPVDWDWLVSSLVSQLVVVVVVVDDNVVSSVCSNVSSVVSQVVCVVLPQWDWDADPVGIITIGGPCNPDDDPVVVCCVSPNPPPPPDDDDDDD